Protein AF-A0A662BFJ4-F1 (afdb_monomer_lite)

Secondary structure (DSSP, 8-state):
-----------TTSHHHHHHHHHHHHHHHHHHHHHHHHHHHHSEEEEE-STTEEEESSSSTTSPEEEEE-TT-EEEEEEEETTEEEEEETTEEEEEEGGGEE-HHHHHHHHHTBSSHHHHHHS-SHHHHHHHHHHHHHTT-B----GGGGGGS-HHHHTSPB-EE----TT-S-BSEEEE-SSSSSS-EEEEEEE-TTT--EEEEEEEE-SS-TTT-EEEEEEEEE-STT-EEEEPPTTEEEEEEEEEEEEEEEETTEEEEEEEEEEEEE-EEEEES---TT--S-EEEEEE-SSSEEEEE------

Structure (mmCIF, N/CA/C/O backbone):
data_AF-A0A662BFJ4-F1
#
_entry.id   AF-A0A662BFJ4-F1
#
loop_
_atom_site.group_PDB
_atom_site.id
_atom_site.type_symbol
_atom_site.label_atom_id
_atom_site.label_alt_id
_atom_site.label_comp_id
_atom_site.label_asym_id
_atom_site.label_entity_id
_atom_site.label_seq_id
_atom_site.pdbx_PDB_ins_code
_atom_site.Cartn_x
_atom_site.Cartn_y
_atom_site.Cartn_z
_atom_site.occupancy
_atom_site.B_iso_or_equiv
_atom_site.auth_seq_id
_atom_site.auth_comp_id
_atom_site.auth_asym_id
_atom_site.auth_atom_id
_atom_site.pdbx_PDB_model_num
ATOM 1 N N . MET A 1 1 ? 81.934 -31.716 -54.653 1.00 41.19 1 MET A N 1
ATOM 2 C CA . MET A 1 1 ? 80.465 -31.797 -54.806 1.00 41.19 1 MET A CA 1
ATOM 3 C C . MET A 1 1 ? 79.859 -30.813 -53.819 1.00 41.19 1 MET A C 1
ATOM 5 O O . MET A 1 1 ? 79.870 -31.092 -52.631 1.00 41.19 1 MET A O 1
ATOM 9 N N . ALA A 1 2 ? 79.472 -29.622 -54.278 1.00 41.91 2 ALA A N 1
ATOM 10 C CA . ALA A 1 2 ? 78.842 -28.603 -53.440 1.00 41.91 2 ALA A CA 1
ATOM 11 C C . ALA A 1 2 ? 77.368 -28.500 -53.843 1.00 41.91 2 ALA A C 1
ATOM 13 O O . ALA A 1 2 ? 77.050 -28.236 -55.001 1.00 41.91 2 ALA A O 1
ATOM 14 N N . GLU A 1 3 ? 76.494 -28.800 -52.890 1.00 46.81 3 GLU A N 1
ATOM 15 C CA . GLU A 1 3 ? 75.050 -28.916 -53.053 1.00 46.81 3 GLU A CA 1
ATOM 16 C C . GLU A 1 3 ? 74.384 -27.534 -52.945 1.00 46.81 3 GLU A C 1
ATOM 18 O O . GLU A 1 3 ? 74.564 -26.796 -51.974 1.00 46.81 3 GLU A O 1
ATOM 23 N N . SER A 1 4 ? 73.623 -27.175 -53.977 1.00 51.56 4 SER A N 1
ATOM 24 C CA . SER A 1 4 ? 72.843 -25.940 -54.068 1.00 51.56 4 SER A CA 1
ATOM 25 C C . SER A 1 4 ? 71.591 -26.030 -53.188 1.00 51.56 4 SER A C 1
ATOM 27 O O . SER A 1 4 ? 70.677 -26.804 -53.473 1.00 51.56 4 SER A O 1
ATOM 29 N N . LYS A 1 5 ? 71.512 -25.215 -52.125 1.00 50.81 5 LYS A N 1
ATOM 30 C CA . LYS A 1 5 ? 70.285 -25.044 -51.326 1.00 50.81 5 LYS A CA 1
ATOM 31 C C . LYS A 1 5 ? 69.435 -23.903 -51.879 1.00 50.81 5 LYS A C 1
ATOM 33 O O . LYS A 1 5 ? 69.707 -22.726 -51.652 1.00 50.81 5 LYS A O 1
ATOM 38 N N . ASN A 1 6 ? 68.355 -24.278 -52.554 1.00 57.78 6 ASN A N 1
ATOM 39 C CA . ASN A 1 6 ? 67.329 -23.380 -53.070 1.00 57.78 6 ASN A CA 1
ATOM 40 C C . ASN A 1 6 ? 66.375 -22.959 -51.928 1.00 57.78 6 ASN A C 1
ATOM 42 O O . ASN A 1 6 ? 65.586 -23.769 -51.437 1.00 57.78 6 ASN A O 1
ATOM 46 N N . LYS A 1 7 ? 66.451 -21.706 -51.457 1.00 53.00 7 LYS A N 1
ATOM 47 C CA . LYS A 1 7 ? 65.526 -21.170 -50.438 1.00 53.00 7 LYS A CA 1
ATOM 48 C C . LYS A 1 7 ? 64.205 -20.756 -51.097 1.00 53.00 7 LYS A C 1
ATOM 50 O O . LYS A 1 7 ? 64.124 -19.691 -51.705 1.00 53.00 7 LYS A O 1
ATOM 55 N N . LYS A 1 8 ? 63.144 -21.553 -50.922 1.00 56.09 8 LYS A N 1
ATOM 56 C CA . LYS A 1 8 ? 61.763 -21.120 -51.204 1.00 56.09 8 LYS A CA 1
ATOM 57 C C . LYS A 1 8 ? 61.383 -19.986 -50.242 1.00 56.09 8 LYS A C 1
ATOM 59 O O . LYS A 1 8 ? 61.309 -20.198 -49.034 1.00 56.09 8 LYS A O 1
ATOM 64 N N . LYS A 1 9 ? 61.136 -18.785 -50.773 1.00 58.75 9 LYS A N 1
ATOM 65 C CA . LYS A 1 9 ? 60.503 -17.686 -50.028 1.00 58.75 9 LYS A CA 1
ATOM 66 C C . LYS A 1 9 ? 59.022 -18.026 -49.834 1.00 58.75 9 LYS A C 1
ATOM 68 O O . LYS A 1 9 ? 58.269 -18.049 -50.802 1.00 58.75 9 LYS A O 1
ATOM 73 N N . VAL A 1 10 ? 58.615 -18.305 -48.599 1.00 58.50 10 VAL A N 1
ATOM 74 C CA . VAL A 1 10 ? 57.200 -18.445 -48.231 1.00 58.50 10 VAL A CA 1
ATOM 75 C C . VAL A 1 10 ? 56.612 -17.039 -48.110 1.00 58.50 10 VAL A C 1
ATOM 77 O O . VAL A 1 10 ? 57.031 -16.260 -47.256 1.00 58.50 10 VAL A O 1
ATOM 80 N N . ILE A 1 11 ? 55.678 -16.689 -48.996 1.00 55.16 11 ILE A N 1
ATOM 81 C CA . ILE A 1 11 ? 54.952 -15.415 -48.959 1.00 55.16 11 ILE A CA 1
ATOM 82 C C . ILE A 1 11 ? 53.873 -15.531 -47.877 1.00 55.16 11 ILE A C 1
ATOM 84 O O . ILE A 1 11 ? 52.768 -16.000 -48.125 1.00 55.16 11 ILE A O 1
ATOM 88 N N . LEU A 1 12 ? 54.210 -15.108 -46.659 1.00 45.88 12 LEU A N 1
ATOM 89 C CA . LEU A 1 12 ? 53.318 -15.091 -45.492 1.00 45.88 12 LEU A CA 1
ATOM 90 C C . LEU A 1 12 ? 52.390 -13.851 -45.458 1.00 45.88 12 LEU A C 1
ATOM 92 O O . LEU A 1 12 ? 51.780 -13.555 -44.438 1.00 45.88 12 LEU A O 1
ATOM 96 N N . GLY A 1 13 ? 52.296 -13.096 -46.561 1.00 44.41 13 GLY A N 1
ATOM 97 C CA . GLY A 1 13 ? 51.595 -11.803 -46.625 1.00 44.41 13 GLY A CA 1
ATOM 98 C C . GLY A 1 13 ? 50.128 -11.847 -47.076 1.00 44.41 13 GLY A C 1
ATOM 99 O O . GLY A 1 13 ? 49.436 -10.843 -46.955 1.00 44.41 13 GLY A O 1
ATOM 100 N N . GLY A 1 14 ? 49.631 -12.977 -47.595 1.00 47.75 14 GLY A N 1
ATOM 101 C CA . GLY A 1 14 ? 48.289 -13.053 -48.203 1.00 47.75 14 GLY A CA 1
ATOM 102 C C . GLY A 1 14 ? 47.131 -13.341 -47.237 1.00 47.75 14 GLY A C 1
ATOM 103 O O . GLY A 1 14 ? 46.002 -12.945 -47.502 1.00 47.75 14 GLY A O 1
ATOM 104 N N . ILE A 1 15 ? 47.391 -14.000 -46.102 1.00 47.91 15 ILE A N 1
ATOM 105 C CA . ILE A 1 15 ? 46.334 -14.448 -45.171 1.00 47.91 15 ILE A CA 1
ATOM 106 C C 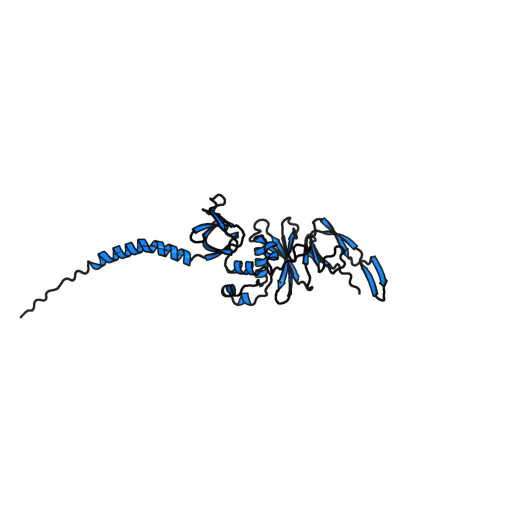. ILE A 1 15 ? 45.888 -13.309 -44.232 1.00 47.91 15 ILE A C 1
ATOM 108 O O . ILE A 1 15 ? 44.713 -13.212 -43.882 1.00 47.91 15 ILE A O 1
ATOM 112 N N . PHE A 1 16 ? 46.790 -12.379 -43.900 1.00 50.44 16 PHE A N 1
ATOM 113 C CA . PHE A 1 16 ? 46.488 -11.227 -43.040 1.00 50.44 16 PHE A CA 1
ATOM 114 C C . PHE A 1 16 ? 45.613 -10.156 -43.714 1.00 50.44 16 PHE A C 1
ATOM 116 O O . PHE A 1 16 ? 44.867 -9.464 -43.027 1.00 50.44 16 PHE A O 1
ATOM 123 N N . LEU A 1 17 ? 45.643 -10.043 -45.047 1.00 52.16 17 LEU A N 1
ATOM 124 C CA . LEU A 1 17 ? 44.850 -9.052 -45.790 1.00 52.16 17 LEU A CA 1
ATOM 125 C C . LEU A 1 17 ? 43.383 -9.461 -45.996 1.00 52.16 17 LEU A C 1
ATOM 127 O O . LEU A 1 17 ? 42.553 -8.587 -46.206 1.00 52.16 17 LEU A O 1
ATOM 131 N N . GLY A 1 18 ? 43.048 -10.755 -45.925 1.00 58.53 18 GLY A N 1
ATOM 132 C CA . GLY A 1 18 ? 41.672 -11.246 -46.099 1.00 58.53 18 GLY A CA 1
ATOM 133 C C . GLY A 1 18 ? 40.895 -11.412 -44.790 1.00 58.53 18 GLY A C 1
ATOM 134 O O . GLY A 1 18 ? 39.701 -11.132 -44.742 1.00 58.53 18 GLY A O 1
ATOM 135 N N . ALA A 1 19 ? 41.565 -11.819 -43.707 1.00 70.06 19 ALA A N 1
ATOM 136 C CA . ALA A 1 19 ? 40.907 -12.060 -42.421 1.00 70.06 19 ALA A CA 1
ATOM 137 C C . AL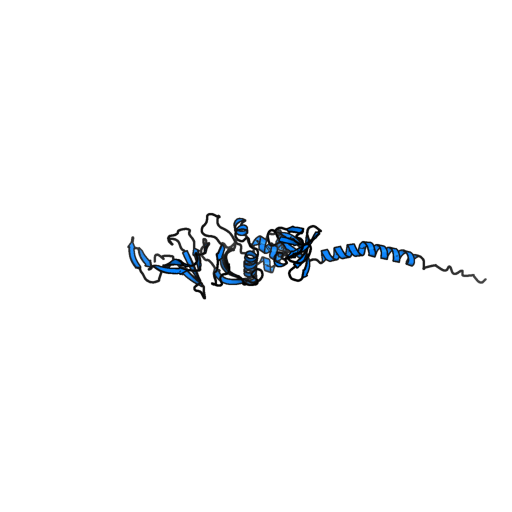A A 1 19 ? 40.524 -10.764 -41.689 1.00 70.06 19 ALA A C 1
ATOM 139 O O . ALA A 1 19 ? 39.461 -10.699 -41.081 1.00 70.06 19 ALA A O 1
ATOM 140 N N . VAL A 1 20 ? 41.353 -9.716 -41.768 1.00 77.94 20 VAL A N 1
ATOM 141 C CA . VAL A 1 20 ? 41.097 -8.441 -41.073 1.00 77.94 20 VAL A CA 1
ATOM 142 C C . VAL A 1 20 ? 39.851 -7.721 -41.614 1.00 77.94 20 VAL A C 1
ATOM 144 O O . VAL A 1 20 ? 39.011 -7.339 -40.801 1.00 77.94 20 VAL A O 1
ATOM 147 N N . PRO A 1 21 ? 39.636 -7.593 -42.941 1.00 82.12 21 PRO A N 1
ATOM 148 C CA . PRO A 1 21 ? 38.396 -7.034 -43.479 1.00 82.12 21 PRO A CA 1
ATOM 149 C C . PRO A 1 21 ? 37.166 -7.873 -43.130 1.00 82.12 21 PRO A C 1
ATOM 151 O O . PRO A 1 21 ? 36.119 -7.315 -42.827 1.00 82.12 21 PRO A O 1
ATOM 154 N N . VAL A 1 22 ? 37.288 -9.205 -43.123 1.00 83.81 22 VAL A N 1
ATOM 155 C CA . VAL A 1 22 ? 36.183 -10.107 -42.761 1.00 83.81 22 VAL A CA 1
ATOM 156 C C . VAL A 1 22 ? 35.819 -9.960 -41.284 1.00 83.81 22 VAL A C 1
ATOM 158 O O . VAL A 1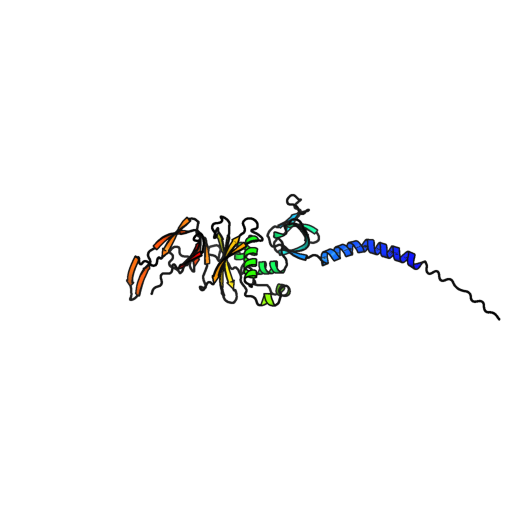 22 ? 34.645 -9.805 -40.971 1.00 83.81 22 VAL A O 1
ATOM 161 N N . LEU A 1 23 ? 36.800 -9.925 -40.378 1.00 85.00 23 LEU A N 1
ATOM 162 C CA . LEU A 1 23 ? 36.569 -9.663 -38.954 1.00 85.00 23 LEU A CA 1
ATOM 163 C C . LEU A 1 23 ? 36.001 -8.258 -38.711 1.00 85.00 23 LEU A C 1
ATOM 165 O O . LEU A 1 23 ? 35.145 -8.093 -37.848 1.00 85.00 23 LEU A O 1
ATOM 169 N N . PHE A 1 24 ? 36.423 -7.261 -39.491 1.00 86.00 24 PHE A N 1
ATOM 170 C CA . PHE A 1 24 ? 35.871 -5.908 -39.431 1.00 86.00 24 PHE A CA 1
ATOM 171 C C . PHE A 1 24 ? 34.409 -5.859 -39.898 1.00 86.00 24 PHE A C 1
ATOM 173 O O . PHE A 1 24 ? 33.583 -5.228 -39.247 1.00 86.00 24 PHE A O 1
ATOM 180 N N . ILE A 1 25 ? 34.056 -6.575 -40.970 1.00 85.88 25 ILE A N 1
ATOM 181 C CA . ILE A 1 25 ? 32.666 -6.712 -41.437 1.00 85.88 25 ILE A CA 1
ATOM 182 C C . ILE A 1 25 ? 31.821 -7.468 -40.405 1.00 85.88 25 ILE A C 1
ATOM 184 O O . ILE A 1 25 ? 30.725 -7.023 -40.074 1.00 85.88 25 ILE A O 1
ATOM 188 N N . ILE A 1 26 ? 32.340 -8.567 -39.848 1.00 86.56 26 ILE A N 1
ATOM 189 C CA . ILE A 1 26 ? 31.714 -9.306 -38.741 1.00 86.56 26 ILE A CA 1
ATOM 190 C C . ILE A 1 26 ? 31.467 -8.358 -37.567 1.00 86.56 26 ILE A C 1
ATOM 192 O O . ILE A 1 26 ? 30.358 -8.329 -37.056 1.00 86.56 26 ILE A O 1
ATOM 196 N N . TYR A 1 27 ? 32.441 -7.537 -37.174 1.00 87.81 27 TYR A N 1
ATOM 197 C CA . TYR A 1 27 ? 32.278 -6.547 -36.108 1.00 87.81 27 TYR A CA 1
ATOM 198 C C . TYR A 1 27 ? 31.243 -5.465 -36.449 1.00 87.81 27 TYR A C 1
ATOM 200 O O . TYR A 1 27 ? 30.430 -5.123 -35.598 1.00 87.81 27 TYR A O 1
ATOM 208 N N . LEU A 1 28 ? 31.210 -4.950 -37.681 1.00 89.75 28 LEU A N 1
ATOM 209 C CA . LEU A 1 28 ? 30.201 -3.966 -38.090 1.00 89.75 28 LEU A CA 1
ATOM 210 C C . LEU A 1 28 ? 28.776 -4.537 -38.070 1.00 89.75 28 LEU A C 1
ATOM 212 O O . LEU A 1 28 ? 27.835 -3.803 -37.781 1.00 89.75 28 LEU A O 1
ATOM 216 N N . VAL A 1 29 ? 28.614 -5.831 -38.359 1.00 85.50 29 VAL A N 1
ATOM 217 C CA . VAL A 1 29 ? 27.304 -6.500 -38.386 1.00 85.50 29 VAL A CA 1
ATOM 218 C C . VAL A 1 29 ? 26.895 -7.006 -36.997 1.00 85.50 29 VAL A C 1
ATOM 220 O O . VAL A 1 29 ? 25.784 -6.739 -36.547 1.00 85.50 29 VAL A O 1
ATOM 223 N N . LEU A 1 30 ? 27.779 -7.720 -36.297 1.00 85.75 30 LEU A N 1
ATOM 224 C CA . LEU A 1 30 ? 27.505 -8.328 -34.990 1.00 85.75 30 LEU A CA 1
ATOM 225 C C . LEU A 1 30 ? 27.733 -7.375 -33.821 1.00 85.75 30 LEU A C 1
ATOM 227 O O . LEU A 1 30 ? 27.094 -7.547 -32.793 1.00 85.75 30 LEU A O 1
ATOM 231 N N . GLY A 1 31 ? 28.602 -6.375 -33.949 1.00 84.56 31 GLY A N 1
ATOM 232 C CA . GLY A 1 31 ? 28.906 -5.419 -32.881 1.00 84.56 31 GLY A CA 1
ATOM 233 C C . GLY A 1 31 ? 27.670 -4.670 -32.374 1.00 84.56 31 GLY A C 1
ATOM 234 O O . GLY A 1 31 ? 27.436 -4.679 -31.166 1.00 84.56 31 GLY A O 1
ATOM 235 N N . PRO A 1 32 ? 26.828 -4.089 -33.251 1.00 86.06 32 PRO A N 1
ATOM 236 C CA . PRO A 1 32 ? 25.576 -3.460 -32.833 1.00 86.06 32 PRO A CA 1
ATOM 237 C C . PRO A 1 32 ? 24.598 -4.447 -32.181 1.00 86.06 32 PRO A C 1
ATOM 239 O O . PRO A 1 32 ? 23.990 -4.118 -31.167 1.00 86.06 32 PRO A O 1
ATOM 242 N N . ILE A 1 33 ? 24.479 -5.664 -32.726 1.00 81.06 33 ILE A N 1
ATOM 243 C CA . ILE A 1 33 ? 23.593 -6.714 -32.194 1.00 81.06 33 ILE A CA 1
ATOM 244 C C . ILE A 1 33 ? 24.051 -7.136 -30.794 1.00 81.06 33 ILE A C 1
ATOM 246 O O . ILE A 1 33 ? 23.250 -7.167 -29.864 1.00 81.06 33 ILE A O 1
ATOM 250 N N . LEU A 1 34 ? 25.348 -7.404 -30.631 1.00 81.75 34 LEU A N 1
ATOM 251 C CA . LEU A 1 34 ? 25.953 -7.761 -29.354 1.00 81.75 34 LEU A CA 1
ATOM 252 C C . LEU A 1 34 ? 25.815 -6.615 -28.351 1.00 81.75 34 LEU A C 1
ATOM 254 O O . LEU A 1 34 ? 25.474 -6.864 -27.204 1.00 81.75 34 LEU A O 1
ATOM 258 N N . SER A 1 35 ? 26.003 -5.364 -28.780 1.00 78.94 35 SER A N 1
ATOM 259 C CA . SER A 1 35 ? 25.823 -4.189 -27.923 1.00 78.94 35 SER A CA 1
ATOM 260 C C . SER A 1 35 ? 24.392 -4.075 -27.389 1.00 78.94 35 SER A C 1
ATOM 262 O O . SER A 1 35 ? 24.214 -3.870 -26.188 1.00 78.94 35 SER A O 1
ATOM 264 N N . VAL A 1 36 ? 23.374 -4.268 -28.234 1.00 81.19 36 VAL A N 1
ATOM 265 C CA . VAL A 1 36 ? 21.968 -4.281 -27.792 1.00 81.19 36 VAL A CA 1
ATOM 266 C C . VAL A 1 36 ? 21.711 -5.441 -26.829 1.00 81.19 36 VAL A C 1
ATOM 268 O O . VAL A 1 36 ? 21.191 -5.206 -25.744 1.00 81.19 36 VAL A O 1
ATOM 271 N N . LEU A 1 37 ? 22.166 -6.654 -27.164 1.00 78.44 37 LEU A N 1
ATOM 272 C CA . LEU A 1 37 ? 22.018 -7.832 -26.304 1.00 78.44 37 LEU A CA 1
ATOM 273 C C . LEU A 1 37 ? 22.662 -7.611 -24.926 1.00 78.44 37 LEU A C 1
ATOM 275 O O . LEU A 1 37 ? 22.057 -7.898 -23.900 1.00 78.44 37 LEU A O 1
ATOM 279 N N . THR A 1 38 ? 23.873 -7.048 -24.890 1.00 81.44 38 THR A N 1
ATOM 280 C CA . THR A 1 38 ? 24.559 -6.740 -23.629 1.00 81.44 38 THR A CA 1
ATOM 281 C C . THR A 1 38 ? 23.833 -5.676 -22.815 1.00 81.44 38 THR A C 1
ATOM 283 O O . THR A 1 38 ? 23.847 -5.764 -21.592 1.00 81.44 38 THR A O 1
ATOM 286 N N . LYS A 1 39 ? 23.175 -4.702 -23.462 1.00 83.56 39 LYS A N 1
ATOM 287 C CA . LYS A 1 39 ? 22.375 -3.686 -22.767 1.00 83.56 39 LYS A CA 1
ATOM 288 C C . LYS A 1 39 ? 21.144 -4.314 -22.111 1.00 83.56 39 LYS A C 1
ATOM 290 O O . LYS A 1 39 ? 20.842 -3.976 -20.975 1.00 83.56 39 LYS A O 1
ATOM 295 N N . ASP A 1 40 ? 20.475 -5.237 -22.797 1.00 84.94 40 ASP A N 1
ATOM 296 C CA . ASP A 1 40 ? 19.297 -5.937 -22.268 1.00 84.94 40 ASP A CA 1
ATOM 297 C C . ASP A 1 40 ? 19.666 -6.886 -21.125 1.00 84.94 40 ASP A C 1
ATOM 299 O O . ASP A 1 40 ? 18.978 -6.924 -20.112 1.00 84.94 40 ASP A O 1
ATOM 303 N N . MET A 1 41 ? 20.791 -7.596 -21.243 1.00 84.19 41 MET A N 1
ATOM 304 C CA . MET A 1 41 ? 21.300 -8.471 -20.180 1.00 84.19 41 MET A CA 1
ATOM 305 C C . MET A 1 41 ? 21.739 -7.716 -18.918 1.00 84.19 41 MET A C 1
ATOM 307 O O . MET A 1 41 ? 21.793 -8.309 -17.847 1.00 84.19 41 MET A O 1
ATOM 311 N N . GLN A 1 42 ? 22.107 -6.440 -19.048 1.00 87.69 42 GLN A N 1
ATOM 312 C CA . GLN A 1 42 ? 22.509 -5.584 -17.926 1.00 87.69 42 GLN A CA 1
ATOM 313 C C . GLN A 1 42 ? 21.358 -4.727 -17.388 1.00 87.69 42 GLN A C 1
ATOM 315 O O . GLN A 1 42 ? 21.538 -4.050 -16.378 1.00 87.69 42 GLN A O 1
ATOM 320 N N . ALA A 1 43 ? 20.210 -4.703 -18.069 1.00 91.62 43 ALA A N 1
ATOM 321 C CA . ALA A 1 43 ? 19.065 -3.925 -17.627 1.00 91.62 43 ALA A CA 1
ATOM 322 C C . ALA A 1 43 ? 18.441 -4.526 -16.369 1.00 91.62 43 ALA A C 1
ATOM 324 O O . ALA A 1 43 ? 18.367 -5.743 -16.202 1.00 91.62 43 ALA A O 1
ATOM 325 N N . GLU A 1 44 ? 17.943 -3.644 -15.510 1.00 94.75 44 GLU A N 1
ATOM 326 C CA . GLU A 1 44 ? 17.234 -4.052 -14.308 1.00 94.75 44 GLU A CA 1
ATOM 327 C C . GLU A 1 44 ? 15.808 -4.470 -14.666 1.00 94.75 44 GLU A C 1
ATOM 329 O O . GLU A 1 44 ? 15.073 -3.742 -15.339 1.00 94.75 44 GLU A O 1
ATOM 334 N N . GLU A 1 45 ? 15.408 -5.650 -14.210 1.00 95.00 45 GLU A N 1
ATOM 335 C CA . GLU A 1 45 ? 14.031 -6.103 -14.322 1.00 95.00 45 GLU A CA 1
ATOM 336 C C . GLU A 1 45 ? 13.152 -5.386 -13.293 1.00 95.00 45 GLU A C 1
ATOM 338 O O . GLU A 1 45 ? 13.428 -5.418 -12.096 1.00 95.00 45 GLU A O 1
ATOM 343 N N . MET A 1 46 ? 12.063 -4.771 -13.751 1.00 97.38 46 MET A N 1
ATOM 344 C CA . MET A 1 46 ? 11.076 -4.129 -12.883 1.00 97.38 46 MET A CA 1
ATOM 345 C C . MET A 1 46 ? 9.648 -4.463 -13.309 1.00 97.38 46 MET A C 1
ATOM 347 O O . MET A 1 46 ? 9.390 -4.900 -14.430 1.00 97.38 46 MET A O 1
ATOM 351 N N . TYR A 1 47 ? 8.703 -4.199 -12.414 1.00 97.56 47 TYR A N 1
ATOM 352 C CA . TYR A 1 47 ? 7.280 -4.442 -12.606 1.00 97.56 47 TYR A CA 1
ATOM 353 C C . TYR A 1 47 ? 6.476 -3.167 -12.401 1.00 97.56 47 TYR A C 1
ATOM 355 O O . TYR A 1 47 ? 6.783 -2.343 -11.540 1.00 97.56 47 TYR A O 1
ATOM 363 N N . VAL A 1 48 ? 5.399 -3.017 -13.165 1.00 98.06 48 VAL A N 1
ATOM 364 C CA . VAL A 1 48 ? 4.437 -1.927 -12.980 1.00 98.06 48 VAL A CA 1
ATOM 365 C C . VAL A 1 48 ? 3.608 -2.150 -11.712 1.00 98.06 48 VAL A C 1
ATOM 367 O O . VAL A 1 48 ? 2.965 -3.184 -11.559 1.00 98.06 48 VAL A O 1
ATOM 370 N N . ILE A 1 49 ? 3.542 -1.144 -10.836 1.00 97.31 49 ILE A N 1
ATOM 371 C CA . ILE A 1 49 ? 2.831 -1.199 -9.541 1.00 97.31 49 ILE A CA 1
ATOM 372 C C . ILE A 1 49 ? 1.622 -0.247 -9.456 1.00 97.31 49 ILE A C 1
ATOM 374 O O . ILE A 1 49 ? 1.060 0.003 -8.384 1.00 97.31 49 ILE A O 1
ATOM 378 N N . SER A 1 50 ? 1.198 0.300 -10.595 1.00 96.00 50 SER A N 1
ATOM 379 C CA . SER A 1 50 ? 0.047 1.200 -10.722 1.00 96.00 50 SER A CA 1
ATOM 380 C C . SER A 1 50 ? -0.799 0.822 -11.938 1.00 96.00 50 SER A C 1
ATOM 382 O O . SER A 1 50 ? -0.268 0.365 -12.944 1.00 96.00 50 SER A O 1
ATOM 384 N N . ASP A 1 51 ? -2.112 1.024 -11.863 1.00 92.69 51 ASP A N 1
ATOM 385 C CA . ASP A 1 51 ? -3.019 0.719 -12.974 1.00 92.69 51 ASP A CA 1
ATOM 386 C C . ASP A 1 51 ? -2.953 1.817 -14.056 1.00 92.69 51 ASP A C 1
ATOM 388 O O . ASP A 1 51 ? -2.952 3.017 -13.751 1.00 92.69 51 ASP A O 1
ATOM 392 N N . GLY A 1 52 ? -2.932 1.423 -15.334 1.00 94.56 52 GLY A N 1
ATOM 393 C CA . GLY A 1 52 ? -2.982 2.340 -16.477 1.00 94.56 52 GLY A CA 1
ATOM 394 C C . GLY A 1 52 ? -1.829 3.354 -16.583 1.00 94.56 52 GLY A C 1
ATOM 395 O O . GLY A 1 52 ? -2.066 4.532 -16.895 1.00 94.56 52 GLY A O 1
ATOM 396 N N . VAL A 1 53 ? -0.583 2.931 -16.355 1.00 97.06 53 VAL A N 1
ATOM 397 C CA . VAL A 1 53 ? 0.610 3.788 -16.483 1.00 97.06 53 VAL A CA 1
ATOM 398 C C . VAL A 1 53 ? 0.808 4.203 -17.938 1.00 97.06 53 VAL A C 1
ATOM 400 O O . VAL A 1 53 ? 0.795 3.375 -18.839 1.00 97.06 53 VAL A O 1
ATOM 403 N N . ASN A 1 54 ? 1.005 5.500 -18.195 1.00 97.44 54 ASN A N 1
ATOM 404 C CA . ASN A 1 54 ? 1.227 5.982 -19.560 1.00 97.44 54 ASN A CA 1
ATOM 405 C C . ASN A 1 54 ? 2.679 5.746 -19.990 1.00 97.44 54 ASN A C 1
ATOM 407 O O . ASN A 1 54 ? 3.596 6.223 -19.321 1.00 97.44 54 ASN A O 1
ATOM 411 N N . VAL A 1 55 ? 2.859 5.142 -21.161 1.00 98.00 55 VAL A N 1
ATOM 412 C CA . VAL A 1 55 ? 4.154 5.035 -21.840 1.00 98.00 55 VAL A CA 1
ATOM 413 C C . VAL A 1 55 ? 4.318 6.223 -22.780 1.00 98.00 55 VAL A C 1
ATOM 415 O O . VAL A 1 55 ? 3.390 6.582 -23.516 1.00 98.00 55 VAL A O 1
ATOM 418 N N . ARG A 1 56 ? 5.487 6.864 -22.759 1.00 98.06 56 ARG A N 1
ATOM 419 C CA . ARG A 1 56 ? 5.773 8.067 -23.551 1.00 98.06 56 ARG A CA 1
ATOM 420 C C . ARG A 1 56 ? 6.990 7.912 -24.439 1.00 98.06 56 ARG A C 1
ATOM 422 O O . ARG A 1 56 ? 7.902 7.161 -24.127 1.00 98.06 56 ARG A O 1
ATOM 429 N N . ALA A 1 57 ? 7.008 8.676 -25.528 1.00 97.50 57 ALA A N 1
ATOM 430 C CA . ALA A 1 57 ? 8.119 8.677 -26.478 1.00 97.50 57 ALA A CA 1
ATOM 431 C C . ALA A 1 57 ? 9.410 9.303 -25.914 1.00 97.50 57 ALA A C 1
ATOM 433 O O . ALA A 1 57 ? 10.494 9.020 -26.412 1.00 97.50 57 ALA A O 1
ATOM 434 N N . LYS A 1 58 ? 9.296 10.170 -24.897 1.00 97.38 58 LYS A N 1
ATOM 435 C CA . LYS A 1 58 ? 10.415 10.816 -24.194 1.00 97.38 58 LYS A CA 1
ATOM 436 C C . LYS A 1 58 ? 10.100 10.955 -22.705 1.00 97.38 58 LYS A C 1
ATOM 438 O O . LYS A 1 58 ? 8.924 10.995 -22.329 1.00 97.38 58 LYS A O 1
ATOM 443 N N . GLY A 1 59 ? 11.147 11.095 -21.893 1.00 96.81 59 GLY A N 1
ATOM 444 C CA . GLY A 1 59 ? 11.082 11.354 -20.454 1.00 96.81 59 GLY A CA 1
ATOM 445 C C . GLY A 1 59 ? 10.605 12.767 -20.107 1.00 96.81 59 GLY A C 1
ATOM 446 O O . GLY A 1 59 ? 11.336 13.557 -19.523 1.00 96.81 59 GLY A O 1
ATOM 447 N N . GLU A 1 60 ? 9.383 13.124 -20.502 1.00 95.81 60 GLU A N 1
ATOM 448 C CA . GLU A 1 60 ? 8.794 14.430 -20.206 1.00 95.81 60 GLU A CA 1
ATOM 449 C C . GLU A 1 60 ? 7.259 14.373 -20.150 1.00 95.81 60 GLU A C 1
ATOM 451 O O . GLU A 1 60 ? 6.586 13.630 -20.870 1.00 95.81 60 GLU A O 1
ATOM 456 N N . LYS A 1 61 ? 6.653 15.227 -19.314 1.00 92.94 61 LYS A N 1
ATOM 457 C CA . LYS A 1 61 ? 5.194 15.215 -19.080 1.00 92.94 61 LYS A CA 1
ATOM 458 C C . LYS A 1 61 ? 4.367 15.562 -20.326 1.00 92.94 61 LYS A C 1
ATOM 460 O O . LYS A 1 61 ? 3.196 15.176 -20.403 1.00 92.94 61 LYS A O 1
ATOM 465 N N . LYS A 1 62 ? 4.953 16.293 -21.280 1.00 95.31 62 LYS A N 1
ATOM 466 C CA . LYS A 1 62 ? 4.294 16.767 -22.509 1.00 95.31 62 LYS A CA 1
ATOM 467 C C . LYS A 1 62 ? 4.575 15.893 -23.740 1.00 95.31 62 LYS A C 1
ATOM 469 O O . LYS A 1 62 ? 3.939 16.118 -24.763 1.00 95.31 62 LYS A O 1
ATOM 474 N N . ALA A 1 63 ? 5.447 14.886 -23.640 1.00 97.12 63 ALA A N 1
ATOM 475 C CA . ALA A 1 63 ? 5.750 13.992 -24.756 1.00 97.12 63 ALA A CA 1
ATOM 476 C C . ALA A 1 63 ? 4.523 13.199 -25.209 1.00 97.12 63 ALA A C 1
ATOM 478 O O . ALA A 1 63 ? 3.608 12.933 -24.421 1.00 97.12 63 ALA A O 1
ATOM 479 N N . LEU A 1 64 ? 4.550 12.762 -26.470 1.00 97.38 64 LEU A N 1
ATOM 480 C CA . LEU A 1 64 ? 3.544 11.878 -27.048 1.00 97.38 64 LEU A CA 1
ATOM 481 C C . LEU A 1 64 ? 3.331 10.644 -26.160 1.00 97.38 64 LEU A C 1
ATOM 483 O O . LEU A 1 64 ? 4.288 9.959 -25.794 1.00 97.38 64 LEU A O 1
ATOM 487 N N . LYS A 1 65 ? 2.067 10.367 -25.826 1.00 97.69 65 LYS A N 1
ATOM 488 C CA . LYS A 1 65 ? 1.655 9.123 -25.169 1.00 97.69 65 LYS A CA 1
ATOM 489 C C . LYS A 1 65 ? 1.556 8.042 -26.239 1.00 97.69 65 LYS A C 1
ATOM 491 O O . LYS A 1 65 ? 0.763 8.190 -27.163 1.00 97.69 65 LYS A O 1
ATOM 496 N N . MET A 1 66 ? 2.361 6.996 -26.110 1.00 96.75 66 MET A N 1
ATOM 497 C CA . MET A 1 66 ? 2.391 5.873 -27.051 1.00 96.75 66 MET A CA 1
ATOM 498 C C . MET A 1 66 ? 1.381 4.790 -26.671 1.00 96.75 66 MET A C 1
ATOM 500 O O . MET A 1 66 ? 0.869 4.098 -27.539 1.00 96.75 66 MET A O 1
ATOM 504 N N . GLY A 1 67 ? 1.053 4.682 -25.381 1.00 96.25 67 GLY A N 1
ATOM 505 C CA . GLY A 1 67 ? 0.096 3.700 -24.888 1.00 96.25 67 GLY A CA 1
ATOM 506 C C . GLY A 1 67 ? -0.053 3.732 -23.372 1.00 96.25 67 GLY A C 1
ATOM 507 O O . GLY A 1 67 ? 0.411 4.666 -22.703 1.00 96.25 67 GLY A O 1
ATOM 508 N N . ARG A 1 68 ? -0.713 2.700 -22.843 1.00 96.50 68 ARG A N 1
ATOM 509 C CA . ARG A 1 68 ? -0.820 2.423 -21.410 1.00 96.50 68 ARG A CA 1
ATOM 510 C C . ARG A 1 68 ? -0.462 0.974 -21.120 1.00 96.50 68 ARG A C 1
ATOM 512 O O . ARG A 1 68 ? -0.753 0.110 -21.938 1.00 96.50 68 ARG A O 1
ATOM 519 N N . ILE A 1 69 ? 0.138 0.759 -19.959 1.00 97.00 69 ILE A N 1
ATOM 520 C CA . ILE A 1 69 ? 0.494 -0.554 -19.421 1.00 97.00 69 ILE A CA 1
ATOM 521 C C . ILE A 1 69 ? -0.170 -0.737 -18.060 1.00 97.00 69 ILE A C 1
ATOM 523 O O . ILE A 1 69 ? -0.385 0.237 -17.332 1.00 97.00 69 ILE A O 1
ATOM 527 N N . GLU A 1 70 ? -0.515 -1.977 -17.742 1.00 96.25 70 GLU A N 1
ATOM 528 C CA . GLU A 1 70 ? -1.264 -2.319 -16.534 1.00 96.25 70 GLU A CA 1
ATOM 529 C C . GLU A 1 70 ? -0.345 -2.835 -15.422 1.00 96.25 70 GLU A C 1
ATOM 531 O O . GLU A 1 70 ? 0.812 -3.195 -15.663 1.00 96.25 70 GLU A O 1
ATOM 536 N N . TYR A 1 71 ? -0.870 -2.878 -14.196 1.00 96.19 71 TYR A N 1
ATOM 537 C CA . TYR A 1 71 ? -0.198 -3.480 -13.045 1.00 96.19 71 TYR A CA 1
ATOM 538 C C . TYR A 1 71 ? 0.329 -4.886 -13.370 1.00 96.19 71 TYR A C 1
ATOM 540 O O . TYR A 1 71 ? -0.374 -5.694 -13.975 1.00 96.19 71 TYR A O 1
ATOM 548 N N . GLY A 1 72 ? 1.551 -5.185 -12.935 1.00 96.12 72 GLY A N 1
ATOM 549 C CA . GLY A 1 72 ? 2.219 -6.468 -13.157 1.00 96.12 72 GLY A CA 1
ATOM 550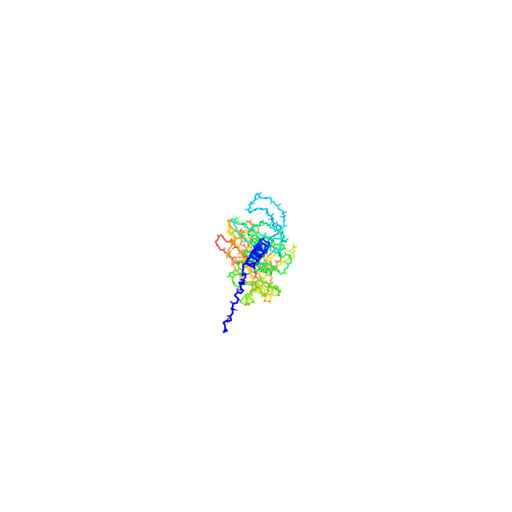 C C . GLY A 1 72 ? 2.896 -6.617 -14.516 1.00 96.12 72 GLY A C 1
ATOM 551 O O . GLY A 1 72 ? 3.540 -7.634 -14.749 1.00 96.12 72 GLY A O 1
ATOM 552 N N . THR A 1 73 ? 2.816 -5.618 -15.402 1.00 97.38 73 THR A N 1
ATOM 553 C CA . THR A 1 73 ? 3.612 -5.632 -16.640 1.00 97.38 73 THR A CA 1
ATOM 554 C C . THR A 1 73 ? 5.100 -5.621 -16.285 1.00 97.38 73 THR A C 1
ATOM 556 O O . THR A 1 73 ? 5.555 -4.715 -15.582 1.00 97.38 73 THR A O 1
ATOM 559 N N . LYS A 1 74 ? 5.843 -6.616 -16.776 1.00 96.69 74 LYS A N 1
ATOM 560 C CA . LYS A 1 74 ? 7.298 -6.730 -16.636 1.00 96.69 74 LYS A CA 1
ATOM 561 C C . LYS A 1 74 ? 8.010 -5.823 -17.639 1.00 96.69 74 LYS A C 1
ATOM 563 O O . LYS A 1 74 ? 7.588 -5.707 -18.788 1.00 96.69 74 LYS A O 1
ATOM 568 N N . LEU A 1 75 ? 9.088 -5.186 -17.197 1.00 97.06 75 LEU A N 1
ATOM 569 C CA . LEU A 1 75 ? 9.848 -4.184 -17.940 1.00 97.06 75 LEU A CA 1
ATOM 570 C C . LEU A 1 75 ? 11.346 -4.434 -17.751 1.00 97.06 75 LEU A C 1
ATOM 572 O O . LEU A 1 75 ? 11.771 -4.871 -16.683 1.00 97.06 75 LEU A O 1
ATOM 576 N N . LEU A 1 76 ? 12.143 -4.063 -18.750 1.00 97.19 76 LEU A N 1
ATOM 577 C CA . LEU A 1 76 ? 13.582 -3.858 -18.570 1.00 97.19 76 LEU A CA 1
ATOM 578 C C . LEU A 1 76 ? 13.857 -2.362 -18.457 1.00 97.19 76 LEU A C 1
ATOM 580 O O . LEU A 1 76 ? 13.459 -1.602 -19.341 1.00 97.19 76 LEU A O 1
ATOM 584 N N . VAL A 1 77 ? 14.533 -1.934 -17.397 1.00 97.44 77 VAL A N 1
ATOM 585 C CA . VAL A 1 77 ? 14.908 -0.538 -17.158 1.00 97.44 77 VAL A CA 1
ATOM 586 C C . VAL A 1 77 ? 16.354 -0.323 -17.579 1.00 97.44 77 VAL A C 1
ATOM 588 O O . VAL A 1 77 ? 17.275 -0.951 -17.063 1.00 97.44 77 VAL A O 1
ATOM 591 N N . TYR A 1 78 ? 16.559 0.596 -18.521 1.00 95.88 78 TYR A N 1
ATOM 592 C CA . TYR A 1 78 ? 17.890 0.946 -19.012 1.00 95.88 78 TYR A CA 1
ATOM 593 C C . TYR A 1 78 ? 18.535 2.095 -18.246 1.00 95.88 78 TYR A C 1
ATOM 595 O O . TYR A 1 78 ? 19.756 2.142 -18.128 1.00 95.88 78 TYR A O 1
ATOM 603 N N . SER A 1 79 ? 17.742 3.079 -17.825 1.00 95.25 79 SER A N 1
ATOM 604 C CA . SER A 1 79 ? 18.231 4.255 -17.106 1.00 95.25 79 SER A CA 1
ATOM 605 C C . SER A 1 79 ? 17.085 4.999 -16.430 1.00 95.25 79 SER A C 1
ATOM 607 O O . SER A 1 79 ? 15.937 4.911 -16.868 1.00 95.25 79 SER A O 1
ATOM 609 N N . VAL A 1 80 ? 17.404 5.768 -15.386 1.00 96.88 80 VAL A N 1
ATOM 610 C CA . VAL A 1 80 ? 16.474 6.695 -14.733 1.00 96.88 80 VAL A CA 1
ATOM 611 C C . VAL A 1 80 ? 17.071 8.102 -14.760 1.00 96.88 80 VAL A C 1
ATOM 613 O O . VAL A 1 80 ? 18.220 8.308 -14.378 1.00 96.88 80 VAL A O 1
ATOM 616 N N . THR A 1 81 ? 16.313 9.091 -15.234 1.00 96.56 81 THR A N 1
ATOM 617 C CA . THR A 1 81 ? 16.736 10.503 -15.301 1.00 96.56 81 THR A CA 1
ATOM 618 C C . THR A 1 81 ? 15.543 11.413 -15.029 1.00 96.56 81 THR A C 1
ATOM 620 O O . THR A 1 81 ? 14.477 11.216 -15.608 1.00 96.56 81 THR A O 1
ATOM 623 N N . ASP A 1 82 ? 15.688 12.391 -14.127 1.00 89.31 82 ASP A N 1
ATOM 624 C CA . ASP A 1 82 ? 14.651 13.382 -13.781 1.00 89.31 82 ASP A CA 1
ATOM 625 C C . ASP A 1 82 ? 13.244 12.778 -13.548 1.00 89.31 82 ASP A C 1
ATOM 627 O O . ASP A 1 82 ? 12.223 13.341 -13.955 1.00 89.31 82 ASP A O 1
ATOM 631 N N . LYS A 1 83 ? 13.199 11.617 -12.870 1.00 95.31 83 LYS A N 1
ATOM 632 C CA . LYS A 1 83 ? 12.014 10.784 -12.545 1.00 95.31 83 LYS A CA 1
ATOM 633 C C . LYS A 1 83 ? 11.416 9.943 -13.680 1.00 95.31 83 LYS A C 1
ATOM 635 O O . LYS A 1 83 ? 10.373 9.312 -13.486 1.00 95.31 83 LYS A O 1
ATOM 640 N N . TRP A 1 84 ? 12.058 9.890 -14.839 1.00 98.12 84 TRP A N 1
ATOM 641 C CA . TRP A 1 84 ? 11.650 9.038 -15.953 1.00 98.12 84 TRP A CA 1
ATOM 642 C C . TRP A 1 84 ? 12.569 7.838 -16.084 1.00 98.12 84 TRP A C 1
ATOM 644 O O . TRP A 1 84 ? 13.783 8.004 -16.145 1.00 98.12 84 TRP A O 1
ATOM 654 N N . ALA A 1 85 ? 11.976 6.654 -16.177 1.00 98.19 85 ALA A N 1
ATOM 655 C CA . ALA A 1 85 ? 12.678 5.430 -16.519 1.00 98.19 85 ALA A CA 1
ATOM 656 C C . ALA A 1 85 ? 12.605 5.211 -18.037 1.00 98.19 85 ALA A C 1
ATOM 658 O O . ALA A 1 85 ? 11.503 5.180 -18.593 1.00 98.19 85 ALA A O 1
ATOM 659 N N . GLU A 1 86 ? 13.754 5.079 -18.705 1.00 98.00 86 GLU A N 1
ATOM 660 C CA . GLU A 1 86 ? 13.838 4.527 -20.063 1.00 98.00 86 GLU A CA 1
ATOM 661 C C . GLU A 1 86 ? 13.662 3.013 -19.959 1.00 98.00 86 GLU A C 1
ATOM 663 O O . GLU A 1 86 ? 14.445 2.343 -19.284 1.00 98.00 86 GLU A O 1
ATOM 668 N N . VAL A 1 87 ? 12.644 2.478 -20.626 1.00 97.81 87 VAL A N 1
ATOM 669 C CA . VAL A 1 87 ? 12.242 1.079 -20.488 1.00 97.81 87 VAL A CA 1
ATOM 670 C C . VAL A 1 87 ? 12.076 0.388 -21.832 1.00 97.81 87 VAL A C 1
ATOM 672 O O . VAL A 1 87 ? 11.708 1.023 -22.824 1.00 97.81 87 VAL A O 1
ATOM 675 N N . LEU A 1 88 ? 12.313 -0.920 -21.853 1.00 96.19 88 LEU A N 1
ATOM 676 C CA . LEU A 1 88 ? 11.886 -1.823 -22.916 1.00 96.19 88 LEU A CA 1
ATOM 677 C C . LEU A 1 88 ? 10.648 -2.592 -22.450 1.00 96.19 88 LEU A C 1
ATOM 679 O O . LEU A 1 88 ? 10.660 -3.220 -21.391 1.00 96.19 88 LEU A O 1
ATOM 683 N N . ILE A 1 89 ? 9.593 -2.537 -23.257 1.00 93.88 89 ILE A N 1
ATOM 684 C CA . ILE A 1 89 ? 8.291 -3.150 -22.991 1.00 93.88 89 ILE A CA 1
ATOM 685 C C . ILE A 1 89 ? 7.892 -3.904 -24.251 1.00 93.88 89 ILE A C 1
ATOM 687 O O . ILE A 1 89 ? 7.755 -3.281 -25.302 1.00 93.88 89 ILE A O 1
ATOM 691 N N . ASP A 1 90 ? 7.763 -5.228 -24.175 1.00 88.56 90 ASP A N 1
ATOM 692 C CA . ASP A 1 90 ? 7.416 -6.082 -25.322 1.00 88.56 90 ASP A CA 1
ATOM 693 C C . ASP A 1 90 ? 8.259 -5.789 -26.586 1.00 88.56 90 ASP A C 1
ATOM 695 O O . ASP A 1 90 ? 7.766 -5.757 -27.713 1.00 88.56 90 ASP A O 1
ATOM 699 N N . GLY A 1 91 ? 9.557 -5.515 -26.399 1.00 88.75 91 GLY A N 1
ATOM 700 C CA . GLY A 1 91 ? 10.496 -5.181 -27.479 1.00 88.75 91 GLY A CA 1
ATOM 701 C C . GLY A 1 91 ? 10.444 -3.728 -27.975 1.00 88.75 91 GLY A C 1
ATOM 702 O O . GLY A 1 91 ? 11.236 -3.349 -28.840 1.00 88.75 91 GLY A O 1
ATOM 703 N N . GLN A 1 92 ? 9.568 -2.886 -27.425 1.00 92.88 92 GLN A N 1
ATOM 704 C CA . GLN A 1 92 ? 9.463 -1.467 -27.758 1.00 92.88 92 GLN A CA 1
ATOM 705 C C . GLN A 1 92 ? 10.046 -0.579 -26.655 1.00 92.88 92 GLN A C 1
ATOM 707 O O . GLN A 1 92 ? 9.723 -0.714 -25.477 1.00 92.88 92 GLN A O 1
ATOM 712 N N . LYS A 1 93 ? 10.891 0.382 -27.045 1.00 95.75 93 LYS A N 1
ATOM 713 C CA . LYS A 1 93 ? 11.427 1.384 -26.115 1.00 95.75 93 LYS A CA 1
ATOM 714 C C . LYS A 1 93 ? 10.402 2.465 -25.802 1.00 95.75 93 LYS A C 1
ATOM 716 O O . LYS A 1 93 ? 9.706 2.945 -26.698 1.00 95.75 93 LYS A O 1
ATOM 721 N N . GLY A 1 94 ? 10.380 2.913 -24.555 1.00 97.56 94 GLY A N 1
ATOM 722 C CA . GLY A 1 94 ? 9.560 4.028 -24.108 1.00 97.56 94 GLY A CA 1
ATOM 723 C C . GLY A 1 94 ? 10.021 4.589 -22.773 1.00 97.56 94 GLY A C 1
ATOM 724 O O . GLY A 1 94 ? 11.049 4.196 -22.233 1.00 97.56 94 GLY A O 1
ATOM 725 N N . TYR A 1 95 ? 9.244 5.532 -22.253 1.00 98.50 95 TYR A N 1
ATOM 726 C CA . TYR A 1 95 ? 9.500 6.171 -20.971 1.00 98.50 95 TYR A CA 1
ATOM 727 C C . TYR A 1 95 ? 8.275 6.087 -20.072 1.00 98.50 95 TYR A C 1
ATOM 729 O O . TYR A 1 95 ? 7.162 6.425 -20.495 1.00 98.50 95 TYR A O 1
ATOM 737 N N . VAL A 1 96 ? 8.492 5.688 -18.823 1.00 98.31 96 VAL A N 1
ATOM 738 C CA . VAL A 1 96 ? 7.469 5.635 -17.771 1.00 98.31 96 VAL A CA 1
ATOM 739 C C . VAL A 1 96 ? 7.918 6.448 -16.562 1.00 98.31 96 VAL A C 1
ATOM 741 O O . VAL A 1 96 ? 9.098 6.752 -16.396 1.00 98.31 96 VAL A O 1
ATOM 744 N N . TRP A 1 97 ? 6.963 6.858 -15.732 1.00 97.50 97 TRP A N 1
ATOM 745 C CA . TRP A 1 97 ? 7.273 7.569 -14.494 1.00 97.50 97 TRP A CA 1
ATOM 746 C C . TRP A 1 97 ? 7.805 6.573 -13.460 1.00 97.50 97 TRP A C 1
ATOM 748 O O . TRP A 1 97 ? 7.127 5.586 -13.173 1.00 97.50 97 TRP A O 1
ATOM 758 N N . ASN A 1 98 ? 8.994 6.830 -12.914 1.00 96.56 98 ASN A N 1
ATOM 759 C CA . ASN A 1 98 ? 9.726 5.869 -12.085 1.00 96.56 98 ASN A CA 1
ATOM 760 C C . ASN A 1 98 ? 8.953 5.443 -10.825 1.00 96.56 98 ASN A C 1
ATOM 762 O O . ASN A 1 98 ? 9.019 4.299 -10.413 1.00 96.56 98 ASN A O 1
ATOM 766 N N . GLU A 1 99 ? 8.148 6.337 -10.246 1.00 96.06 99 GLU A N 1
ATOM 767 C CA . GLU A 1 99 ? 7.361 6.043 -9.035 1.00 96.06 99 GLU A CA 1
ATOM 768 C C . GLU A 1 99 ? 6.213 5.027 -9.268 1.00 96.06 99 GLU A C 1
ATOM 770 O O . GLU A 1 99 ? 5.480 4.694 -8.339 1.00 96.06 99 GLU A O 1
ATOM 775 N N . TYR A 1 100 ? 6.000 4.565 -10.507 1.00 97.31 100 TYR A N 1
ATOM 776 C CA . TYR A 1 100 ? 4.991 3.553 -10.846 1.00 97.31 100 TYR A CA 1
ATOM 777 C C . TYR A 1 100 ? 5.574 2.198 -11.235 1.00 97.31 100 TYR A C 1
ATOM 779 O O . TYR A 1 100 ? 4.819 1.317 -11.657 1.00 97.31 100 TYR A O 1
ATOM 787 N N . ILE A 1 101 ? 6.883 2.030 -11.093 1.00 97.75 101 ILE A N 1
ATOM 788 C CA . ILE A 1 101 ? 7.570 0.761 -11.291 1.00 97.75 101 ILE A CA 1
ATOM 789 C C . ILE A 1 101 ? 8.339 0.408 -10.022 1.00 97.75 101 ILE A C 1
ATOM 791 O O . ILE A 1 101 ? 8.688 1.291 -9.240 1.00 97.75 101 ILE A O 1
ATOM 795 N N . ALA A 1 102 ? 8.562 -0.877 -9.797 1.00 97.06 102 ALA A N 1
ATOM 796 C CA . ALA A 1 102 ? 9.336 -1.349 -8.663 1.00 97.06 102 ALA A CA 1
ATOM 797 C C . ALA A 1 102 ? 10.123 -2.606 -9.016 1.00 97.06 102 ALA A C 1
ATOM 799 O O . ALA A 1 102 ? 9.783 -3.322 -9.960 1.00 97.06 102 ALA A O 1
ATOM 800 N N . ASN A 1 103 ? 11.159 -2.875 -8.227 1.00 95.44 103 ASN A N 1
ATOM 801 C CA . ASN A 1 103 ? 11.925 -4.109 -8.325 1.00 95.44 103 ASN A CA 1
ATOM 802 C C . ASN A 1 103 ? 11.046 -5.348 -8.023 1.00 95.44 103 ASN A C 1
ATOM 804 O O . ASN A 1 103 ? 9.949 -5.211 -7.458 1.00 95.44 103 ASN A O 1
ATOM 808 N N . PRO A 1 104 ? 11.513 -6.561 -8.374 1.00 94.38 104 PRO A N 1
ATOM 809 C CA . PRO A 1 104 ? 10.736 -7.786 -8.205 1.00 94.38 104 PRO A CA 1
ATOM 810 C C . PRO A 1 104 ? 10.298 -8.007 -6.754 1.00 94.38 104 PRO A C 1
ATOM 812 O O . PRO A 1 104 ? 9.117 -8.228 -6.505 1.00 94.38 104 PRO A O 1
ATOM 815 N N . ARG A 1 105 ? 11.207 -7.829 -5.783 1.00 93.38 105 ARG A N 1
ATOM 816 C CA . ARG A 1 105 ? 10.913 -7.991 -4.348 1.00 93.38 105 ARG A CA 1
ATOM 817 C C . ARG A 1 105 ? 9.713 -7.150 -3.905 1.00 93.38 105 ARG A C 1
ATOM 819 O O . ARG A 1 105 ? 8.749 -7.681 -3.359 1.00 93.38 105 ARG A O 1
ATOM 826 N N . THR A 1 106 ? 9.735 -5.851 -4.199 1.00 95.38 106 THR A N 1
ATOM 827 C CA . THR A 1 106 ? 8.641 -4.926 -3.860 1.00 95.38 106 THR A CA 1
ATOM 828 C C . THR A 1 106 ? 7.340 -5.348 -4.537 1.00 95.38 106 THR A C 1
ATOM 830 O O . THR A 1 106 ? 6.278 -5.331 -3.918 1.00 95.38 106 THR A O 1
ATOM 833 N N . PHE A 1 107 ? 7.401 -5.735 -5.813 1.00 96.44 107 PHE A N 1
ATOM 834 C CA . PHE A 1 107 ? 6.229 -6.179 -6.561 1.00 96.44 107 PHE A CA 1
ATOM 835 C C . PHE A 1 107 ? 5.599 -7.445 -5.967 1.00 96.44 107 PHE A C 1
ATOM 837 O O . PHE A 1 107 ? 4.382 -7.475 -5.772 1.00 96.44 107 PHE A O 1
ATOM 844 N N . TYR A 1 108 ? 6.404 -8.449 -5.617 1.00 94.81 108 TYR A N 1
ATOM 845 C CA . TYR A 1 108 ? 5.919 -9.685 -5.004 1.00 94.81 108 TYR A CA 1
ATOM 846 C C . TYR A 1 108 ? 5.301 -9.428 -3.631 1.00 94.81 108 TYR A C 1
ATOM 848 O O . TYR A 1 108 ? 4.225 -9.951 -3.337 1.00 94.81 108 TYR A O 1
ATOM 856 N N . MET A 1 109 ? 5.900 -8.543 -2.830 1.00 95.75 109 MET A N 1
ATOM 857 C CA . MET A 1 109 ? 5.290 -8.135 -1.566 1.00 95.75 109 MET A CA 1
ATOM 858 C C . MET A 1 109 ? 3.971 -7.371 -1.773 1.00 95.75 109 MET A C 1
ATOM 860 O O . MET A 1 109 ? 3.003 -7.572 -1.044 1.00 95.75 109 MET A O 1
ATOM 864 N N . LEU A 1 110 ? 3.877 -6.511 -2.790 1.00 96.44 110 LEU A N 1
ATOM 865 C CA . LEU A 1 110 ? 2.623 -5.824 -3.116 1.00 96.44 110 LEU A CA 1
ATOM 866 C C . LEU A 1 110 ? 1.523 -6.783 -3.585 1.00 96.44 110 LEU A C 1
ATOM 868 O O . LEU A 1 110 ? 0.344 -6.513 -3.335 1.00 96.44 110 LEU A O 1
ATOM 872 N N . ASP A 1 111 ? 1.875 -7.869 -4.272 1.00 94.19 111 ASP A N 1
ATOM 873 C CA . ASP A 1 111 ? 0.893 -8.864 -4.696 1.00 94.19 111 ASP A CA 1
ATOM 874 C C . ASP A 1 111 ? 0.420 -9.738 -3.524 1.00 94.19 111 ASP A C 1
ATOM 876 O O . ASP A 1 111 ? -0.786 -9.953 -3.372 1.00 94.19 111 ASP A O 1
ATOM 880 N N . GLY A 1 112 ? 1.339 -10.109 -2.625 1.00 95.19 112 GLY A N 1
ATOM 881 C CA . GLY A 1 112 ? 1.061 -10.833 -1.381 1.00 95.19 112 GLY A CA 1
ATOM 882 C C . GLY A 1 112 ? 0.327 -10.028 -0.303 1.00 95.19 112 GLY A C 1
ATOM 883 O O . GLY A 1 112 ? -0.201 -10.600 0.656 1.00 95.19 112 GLY A O 1
ATOM 884 N N . LEU A 1 113 ? 0.245 -8.702 -0.451 1.00 96.88 113 LEU A N 1
ATOM 885 C CA . LEU A 1 113 ? -0.342 -7.782 0.532 1.00 96.88 113 LEU A CA 1
ATOM 886 C C . LEU A 1 113 ? -1.826 -8.053 0.831 1.00 96.88 113 LEU A C 1
ATOM 888 O O . LEU A 1 113 ? -2.317 -7.720 1.910 1.00 96.88 113 LEU A O 1
ATOM 892 N N . PHE A 1 114 ? -2.572 -8.619 -0.119 1.00 95.81 114 PHE A N 1
ATOM 893 C CA . PHE A 1 114 ? -4.028 -8.728 -0.034 1.00 95.81 114 PHE A CA 1
ATOM 894 C C . PHE A 1 114 ? -4.490 -10.172 0.141 1.00 95.81 114 PHE A C 1
ATOM 896 O O . PHE A 1 114 ? -4.284 -11.005 -0.736 1.00 95.81 114 PHE A O 1
ATOM 903 N N . ALA A 1 115 ? -5.236 -10.439 1.214 1.00 94.12 115 ALA A N 1
ATOM 904 C CA . ALA A 1 115 ? -5.862 -11.742 1.439 1.00 94.12 115 ALA A CA 1
ATOM 905 C C . ALA A 1 115 ? -7.042 -12.009 0.481 1.00 94.12 115 ALA A C 1
ATOM 907 O O . ALA A 1 115 ? -7.458 -13.152 0.293 1.00 94.12 115 ALA A O 1
ATOM 908 N N . ASP A 1 116 ? -7.619 -10.964 -0.132 1.00 92.38 116 ASP A N 1
ATOM 909 C CA . ASP A 1 116 ? -8.758 -11.107 -1.032 1.00 92.38 116 ASP A CA 1
ATOM 910 C C . ASP A 1 116 ? -8.856 -10.006 -2.109 1.00 92.38 116 ASP A C 1
ATOM 912 O O . ASP A 1 116 ? -8.320 -8.902 -2.013 1.00 92.38 116 ASP A O 1
ATOM 916 N N . LYS A 1 117 ? -9.613 -10.283 -3.180 1.00 92.38 117 LYS A N 1
ATOM 917 C CA . LYS A 1 117 ? -9.800 -9.330 -4.293 1.00 92.38 117 LYS A CA 1
ATOM 918 C C . LYS A 1 117 ? -10.521 -8.041 -3.874 1.00 92.38 117 LYS A C 1
ATOM 920 O O . LYS A 1 117 ? -10.445 -7.045 -4.597 1.00 92.38 117 LYS A O 1
ATOM 925 N N . ARG A 1 118 ? -11.286 -8.044 -2.777 1.00 91.75 118 ARG A N 1
ATOM 926 C CA . ARG A 1 118 ? -12.031 -6.866 -2.306 1.00 91.75 118 ARG A CA 1
ATOM 927 C C . ARG A 1 118 ? -11.083 -5.905 -1.602 1.00 91.75 118 ARG A C 1
ATOM 929 O O . ARG A 1 118 ? -11.188 -4.708 -1.869 1.00 91.75 118 ARG A O 1
ATOM 936 N N . SER A 1 119 ? -10.141 -6.402 -0.801 1.00 92.50 119 SER A N 1
ATOM 937 C CA . SER A 1 119 ? -9.118 -5.565 -0.166 1.00 92.50 119 SER A CA 1
ATOM 938 C C . SER A 1 119 ? -8.205 -4.905 -1.199 1.00 92.50 119 SER A C 1
ATOM 940 O O . SER A 1 119 ? -8.043 -3.683 -1.155 1.00 92.50 119 SER A O 1
ATOM 942 N N . LYS A 1 120 ? -7.769 -5.639 -2.236 1.00 93.38 120 LYS A N 1
ATOM 943 C CA . LYS A 1 120 ? -7.004 -5.070 -3.371 1.00 93.38 120 LYS A CA 1
ATOM 944 C C . LYS A 1 120 ? -7.744 -3.931 -4.084 1.00 93.38 120 LYS A C 1
ATOM 946 O O . LYS A 1 120 ? -7.141 -2.919 -4.450 1.00 93.38 120 LYS A O 1
ATOM 951 N N . LYS A 1 121 ? -9.066 -4.066 -4.262 1.00 91.69 121 LYS A N 1
ATOM 952 C CA . LYS A 1 121 ? -9.928 -3.021 -4.854 1.00 91.69 121 LYS A CA 1
ATOM 953 C C . LYS A 1 121 ? -10.146 -1.831 -3.920 1.00 91.69 121 LYS A C 1
ATOM 955 O O . LYS A 1 121 ? -10.248 -0.701 -4.392 1.00 91.69 121 LYS A O 1
ATOM 960 N N . ARG A 1 122 ? -10.259 -2.078 -2.614 1.00 90.88 122 ARG A N 1
ATOM 961 C CA . ARG A 1 122 ? -10.486 -1.046 -1.595 1.00 90.88 122 ARG A CA 1
ATOM 962 C C . ARG A 1 122 ? -9.249 -0.169 -1.412 1.00 90.88 122 ARG A C 1
ATOM 964 O O . ARG A 1 122 ? -9.377 1.052 -1.362 1.00 90.88 122 ARG A O 1
ATOM 971 N N . VAL A 1 123 ? -8.065 -0.776 -1.391 1.00 93.62 123 VAL A N 1
ATOM 972 C CA . VAL A 1 123 ? -6.770 -0.086 -1.333 1.00 93.62 123 VAL A CA 1
ATOM 973 C C . VAL A 1 123 ? -6.196 0.021 -2.748 1.00 93.62 123 VAL A C 1
ATOM 975 O O . VAL A 1 123 ? -5.200 -0.607 -3.098 1.00 93.62 123 VAL A O 1
ATOM 978 N N . SER A 1 124 ? -6.870 0.782 -3.611 1.00 92.06 124 SER A N 1
ATOM 979 C CA . SER A 1 124 ? -6.526 0.858 -5.039 1.00 92.06 124 SER A CA 1
ATOM 980 C C . SER A 1 124 ? -5.324 1.748 -5.354 1.00 92.06 124 SER A C 1
ATOM 982 O O . SER A 1 124 ? -4.597 1.476 -6.302 1.00 92.06 124 SER A O 1
ATOM 984 N N . LYS A 1 125 ? -5.093 2.821 -4.585 1.00 94.50 125 LYS A N 1
ATOM 985 C CA . LYS A 1 125 ? -4.021 3.778 -4.905 1.00 94.50 125 LYS A CA 1
ATOM 986 C C . LYS A 1 125 ? -2.655 3.231 -4.492 1.00 94.50 125 LYS A C 1
ATOM 988 O O . LYS A 1 125 ? -2.469 2.890 -3.327 1.00 94.50 125 LYS A O 1
ATOM 993 N N . THR A 1 126 ? -1.683 3.289 -5.402 1.00 95.75 126 THR A N 1
ATOM 994 C CA . THR A 1 126 ? -0.297 2.828 -5.193 1.00 95.75 126 THR A CA 1
ATOM 995 C C . THR A 1 126 ? 0.341 3.389 -3.926 1.00 95.75 126 THR A C 1
ATOM 997 O O . THR A 1 126 ? 0.880 2.617 -3.143 1.00 95.75 126 THR A O 1
ATOM 1000 N N . LYS A 1 127 ? 0.176 4.691 -3.645 1.00 95.38 127 LYS A N 1
ATOM 1001 C CA . LYS A 1 127 ? 0.730 5.312 -2.431 1.00 95.38 127 LYS A CA 1
ATOM 1002 C C . LYS A 1 127 ? 0.315 4.610 -1.133 1.00 95.38 127 LYS A C 1
ATOM 1004 O O . LYS A 1 127 ? 1.116 4.485 -0.221 1.00 95.38 127 LYS A O 1
ATOM 1009 N N . TYR A 1 128 ? -0.930 4.132 -1.058 1.00 96.44 128 TYR A N 1
ATOM 1010 C CA . TYR A 1 128 ? -1.448 3.457 0.129 1.00 96.44 128 TYR A CA 1
ATOM 1011 C C . TYR A 1 128 ? -0.830 2.070 0.277 1.00 96.44 128 TYR A C 1
ATOM 1013 O O . TYR A 1 128 ? -0.466 1.690 1.381 1.00 96.44 128 TYR A O 1
ATOM 1021 N N . ARG A 1 129 ? -0.658 1.351 -0.838 1.00 96.81 129 ARG A N 1
ATOM 1022 C CA . ARG A 1 129 ? -0.024 0.029 -0.846 1.00 96.81 129 ARG A CA 1
ATOM 1023 C C . ARG A 1 129 ? 1.455 0.114 -0.457 1.00 96.81 129 ARG A C 1
ATOM 1025 O O . ARG A 1 129 ? 1.888 -0.624 0.414 1.00 96.81 129 ARG A O 1
ATOM 1032 N N . LEU A 1 130 ? 2.190 1.063 -1.045 1.00 97.19 130 LEU A N 1
ATOM 1033 C CA . LEU A 1 130 ? 3.606 1.294 -0.738 1.00 97.19 130 LEU A CA 1
ATOM 1034 C C . LEU A 1 130 ? 3.827 1.735 0.709 1.00 97.19 130 LEU A C 1
ATOM 1036 O O . LEU A 1 130 ? 4.795 1.323 1.328 1.00 97.19 130 LEU A O 1
ATOM 1040 N N . ALA A 1 131 ? 2.933 2.554 1.260 1.00 97.25 131 ALA A N 1
ATOM 1041 C CA . ALA A 1 131 ? 3.035 2.998 2.644 1.00 97.25 131 ALA A CA 1
ATOM 1042 C C . ALA A 1 131 ? 2.931 1.853 3.656 1.00 97.25 131 ALA A C 1
ATOM 1044 O O . ALA A 1 131 ? 3.705 1.809 4.604 1.00 97.25 131 ALA A O 1
ATOM 1045 N N . ILE A 1 132 ? 2.007 0.917 3.432 1.00 97.19 132 ILE A N 1
ATOM 1046 C CA . ILE A 1 132 ? 1.872 -0.273 4.281 1.00 97.19 132 ILE A CA 1
ATOM 1047 C C . ILE A 1 132 ? 3.072 -1.188 4.102 1.00 97.19 132 ILE A C 1
ATOM 1049 O O . ILE A 1 132 ? 3.569 -1.728 5.078 1.00 97.19 132 ILE A O 1
ATOM 1053 N N . LEU A 1 133 ? 3.542 -1.349 2.864 1.00 97.06 133 LEU A N 1
ATOM 1054 C CA . LEU A 1 133 ? 4.710 -2.170 2.594 1.00 97.06 133 LEU A CA 1
ATOM 1055 C C . LEU A 1 133 ? 5.947 -1.643 3.331 1.00 97.06 133 LEU A C 1
ATOM 1057 O O . LEU A 1 133 ? 6.587 -2.408 4.039 1.00 97.06 133 LEU A O 1
ATOM 1061 N N . ARG A 1 134 ? 6.209 -0.333 3.252 1.00 96.88 134 ARG A N 1
ATOM 1062 C CA . ARG A 1 134 ? 7.299 0.315 3.996 1.00 96.88 134 ARG A CA 1
ATOM 1063 C C . ARG A 1 134 ? 7.168 0.104 5.504 1.00 96.88 134 ARG A C 1
ATOM 1065 O O . ARG A 1 134 ? 8.144 -0.254 6.142 1.00 96.88 134 ARG A O 1
ATOM 1072 N N . TYR A 1 135 ? 5.958 0.248 6.051 1.00 97.62 135 TYR A N 1
ATOM 1073 C CA . TYR A 1 135 ? 5.697 -0.057 7.459 1.00 97.62 135 TYR A CA 1
ATOM 1074 C C . TYR A 1 135 ? 6.048 -1.510 7.820 1.00 97.62 135 TYR A C 1
ATOM 1076 O O . TYR A 1 135 ? 6.751 -1.744 8.797 1.00 97.62 135 TYR A O 1
ATOM 1084 N N . LEU A 1 136 ? 5.589 -2.486 7.028 1.00 97.31 136 LEU A N 1
ATOM 1085 C CA . LEU A 1 136 ? 5.892 -3.901 7.262 1.00 97.31 136 LEU A CA 1
ATOM 1086 C C . LEU A 1 136 ? 7.402 -4.151 7.245 1.00 97.31 136 LEU A C 1
ATOM 1088 O O . LEU A 1 136 ? 7.921 -4.797 8.147 1.00 97.31 136 LEU A O 1
ATOM 1092 N N . GLU A 1 137 ? 8.109 -3.600 6.261 1.00 94.50 137 GLU A N 1
ATOM 1093 C CA . GLU A 1 137 ? 9.560 -3.745 6.141 1.00 94.50 137 GLU A CA 1
ATOM 1094 C C . GLU A 1 137 ? 10.308 -3.127 7.329 1.00 94.50 137 GLU A C 1
ATOM 1096 O O . GLU A 1 137 ? 11.210 -3.764 7.873 1.00 94.50 137 GLU A O 1
ATOM 1101 N N . GLU A 1 138 ? 9.910 -1.928 7.766 1.00 95.50 138 GLU A N 1
ATOM 1102 C CA . GLU A 1 138 ? 10.476 -1.238 8.935 1.00 95.50 138 GLU A CA 1
ATOM 1103 C C . GLU A 1 138 ? 10.301 -2.042 10.232 1.00 95.50 138 GLU A C 1
ATOM 1105 O O . GLU A 1 138 ? 11.191 -2.027 11.082 1.00 95.50 138 GLU A O 1
ATOM 1110 N N . GLN A 1 139 ? 9.188 -2.769 10.373 1.00 96.38 139 GLN A N 1
ATOM 1111 C CA . GLN A 1 139 ? 8.912 -3.626 11.532 1.00 96.38 139 GLN A CA 1
ATOM 1112 C C . GLN A 1 139 ? 9.478 -5.050 11.402 1.00 96.38 139 GLN A C 1
ATOM 1114 O O . GLN A 1 139 ? 9.332 -5.857 12.318 1.00 96.38 139 GLN A O 1
ATOM 1119 N N . GLY A 1 140 ? 10.128 -5.385 10.284 1.00 95.56 140 GLY A N 1
ATOM 1120 C CA . GLY A 1 140 ? 10.659 -6.730 10.057 1.00 95.56 140 GLY A CA 1
ATOM 1121 C C . GLY A 1 140 ? 9.587 -7.775 9.728 1.00 95.56 140 GLY A C 1
ATOM 1122 O O . GLY A 1 140 ? 9.780 -8.957 10.004 1.00 95.56 140 GLY A O 1
ATOM 1123 N N . TYR A 1 141 ? 8.478 -7.359 9.119 1.00 96.44 141 TYR A N 1
ATOM 1124 C CA . TYR A 1 141 ? 7.409 -8.221 8.619 1.00 96.44 141 TYR A CA 1
ATOM 1125 C C . TYR A 1 141 ? 7.471 -8.395 7.098 1.00 96.44 141 TYR A C 1
ATOM 1127 O O . TYR A 1 141 ? 8.063 -7.591 6.372 1.00 96.44 141 TYR A O 1
ATOM 1135 N N . ILE A 1 142 ? 6.794 -9.429 6.601 1.00 96.25 142 ILE A N 1
ATOM 1136 C CA . ILE A 1 142 ? 6.569 -9.659 5.170 1.00 96.25 142 ILE A CA 1
ATOM 1137 C C . ILE A 1 142 ? 5.078 -9.817 4.860 1.00 96.25 142 ILE A C 1
ATOM 1139 O O . ILE A 1 142 ? 4.216 -9.807 5.738 1.00 96.25 142 ILE A O 1
ATOM 1143 N N . THR A 1 143 ? 4.760 -9.944 3.576 1.00 96.50 143 THR A N 1
ATOM 1144 C CA . THR A 1 143 ? 3.411 -10.309 3.122 1.00 96.50 143 THR A CA 1
ATOM 1145 C C . THR A 1 143 ? 3.371 -11.783 2.726 1.00 96.50 143 THR A C 1
ATOM 1147 O O . THR A 1 143 ? 4.386 -12.471 2.800 1.00 96.50 143 THR A O 1
ATOM 1150 N N . ASN A 1 144 ? 2.210 -12.297 2.320 1.00 94.88 144 ASN A N 1
ATOM 1151 C CA . ASN A 1 144 ? 2.106 -13.694 1.907 1.00 94.88 144 ASN A CA 1
ATOM 1152 C C . ASN A 1 144 ? 2.690 -13.888 0.500 1.00 94.88 144 ASN A C 1
ATOM 1154 O O . ASN A 1 144 ? 2.035 -13.577 -0.497 1.00 94.88 144 ASN A O 1
ATOM 1158 N N . ILE A 1 145 ? 3.920 -14.390 0.425 1.00 92.81 145 ILE A N 1
ATOM 1159 C CA . ILE A 1 145 ? 4.649 -14.561 -0.832 1.00 92.81 145 ILE A CA 1
ATOM 1160 C C . ILE A 1 145 ? 4.313 -15.916 -1.454 1.00 92.81 145 ILE A C 1
ATOM 1162 O O . ILE A 1 145 ? 4.481 -16.961 -0.825 1.00 92.81 145 ILE A O 1
ATOM 1166 N N . ALA A 1 146 ? 3.863 -15.893 -2.711 1.00 90.50 146 ALA A N 1
ATOM 1167 C CA . ALA A 1 146 ? 3.609 -17.106 -3.482 1.00 90.50 146 ALA A CA 1
ATOM 1168 C C . ALA A 1 146 ? 4.890 -17.940 -3.642 1.00 90.50 146 ALA A C 1
ATOM 1170 O O . ALA A 1 146 ? 5.978 -17.386 -3.787 1.00 90.50 146 ALA A O 1
ATOM 1171 N N . ASP A 1 147 ? 4.757 -19.270 -3.660 1.00 89.88 147 ASP A N 1
ATOM 1172 C CA . ASP A 1 147 ? 5.904 -20.190 -3.706 1.00 89.88 147 ASP A CA 1
ATOM 1173 C C . ASP A 1 147 ? 6.851 -19.914 -4.881 1.00 89.88 147 ASP A C 1
ATOM 1175 O O . ASP A 1 147 ? 8.066 -19.981 -4.722 1.00 89.88 147 ASP A O 1
ATOM 1179 N N . GLU A 1 148 ? 6.301 -19.530 -6.035 1.00 89.12 148 GLU A N 1
ATOM 1180 C CA . GLU A 1 148 ? 7.061 -19.180 -7.242 1.00 89.12 148 GLU A CA 1
ATOM 1181 C C . GLU A 1 148 ? 7.961 -17.944 -7.087 1.00 89.12 148 GLU A C 1
ATOM 1183 O O . GLU A 1 148 ? 8.886 -17.767 -7.871 1.00 89.12 148 GLU A O 1
ATOM 1188 N N . TYR A 1 149 ? 7.726 -17.105 -6.074 1.00 88.62 149 TYR A N 1
ATOM 1189 C CA . TYR A 1 149 ? 8.517 -15.899 -5.825 1.00 88.62 149 TYR A CA 1
ATOM 1190 C C . TYR A 1 149 ? 9.485 -16.027 -4.650 1.00 88.62 149 TYR A C 1
ATOM 1192 O O . TYR A 1 149 ? 10.283 -15.119 -4.420 1.00 88.62 149 TYR A O 1
ATOM 1200 N N . LYS A 1 150 ? 9.449 -17.144 -3.913 1.00 87.69 150 LYS A N 1
ATOM 1201 C CA . LYS A 1 150 ? 10.315 -17.349 -2.742 1.00 87.69 150 LYS A CA 1
ATOM 1202 C C . LYS A 1 150 ? 11.800 -17.375 -3.099 1.00 87.69 150 LYS A C 1
ATOM 1204 O O . LYS A 1 150 ? 12.607 -16.974 -2.278 1.00 87.69 150 LYS A O 1
ATOM 1209 N N . GLU A 1 151 ? 12.154 -17.772 -4.322 1.00 86.56 151 GLU A N 1
ATOM 1210 C CA . GLU A 1 151 ? 13.547 -17.759 -4.798 1.00 86.56 151 GLU A CA 1
ATOM 1211 C C . GLU A 1 151 ? 14.149 -16.349 -4.932 1.00 86.56 151 GLU A C 1
ATOM 1213 O O . GLU A 1 151 ? 15.366 -16.204 -4.991 1.00 86.56 151 GLU A O 1
ATOM 1218 N N . PHE A 1 152 ? 13.308 -15.309 -4.979 1.00 82.06 152 PHE A N 1
ATOM 1219 C CA . PHE A 1 152 ? 13.733 -13.908 -5.069 1.00 82.06 152 PHE A CA 1
ATOM 1220 C C . PHE A 1 152 ? 13.862 -13.232 -3.699 1.00 82.06 152 PHE A C 1
ATOM 1222 O O . PHE A 1 152 ? 14.085 -12.021 -3.635 1.00 82.06 152 PHE A O 1
ATOM 1229 N N . LEU A 1 153 ? 13.667 -13.989 -2.621 1.00 83.50 153 LEU A N 1
ATOM 1230 C CA . LEU A 1 153 ? 13.794 -13.529 -1.247 1.00 83.50 153 LEU A CA 1
ATOM 1231 C C . LEU A 1 153 ? 14.933 -14.271 -0.563 1.00 83.50 153 LEU A C 1
ATOM 1233 O O . LEU A 1 153 ? 15.163 -15.452 -0.815 1.00 83.50 153 LEU A O 1
ATOM 1237 N N . ASP A 1 154 ? 15.619 -13.568 0.329 1.00 86.31 154 ASP A N 1
ATOM 1238 C CA . ASP A 1 154 ? 16.657 -14.169 1.154 1.00 86.31 154 ASP A CA 1
ATOM 1239 C C . ASP A 1 154 ? 16.026 -15.022 2.271 1.00 86.31 154 ASP A C 1
ATOM 1241 O O . ASP A 1 154 ? 14.909 -14.755 2.721 1.00 86.31 154 ASP A O 1
ATOM 1245 N N . ASP A 1 155 ? 16.756 -16.022 2.776 1.00 84.62 155 ASP A N 1
ATOM 1246 C CA . ASP A 1 155 ? 16.274 -16.919 3.844 1.00 84.62 155 ASP A CA 1
ATOM 1247 C C . ASP A 1 155 ? 15.805 -16.155 5.098 1.00 84.62 155 ASP A C 1
ATOM 1249 O O . ASP A 1 155 ? 14.890 -16.586 5.799 1.00 84.62 155 ASP A O 1
ATOM 1253 N N . GLU A 1 156 ? 16.413 -15.002 5.388 1.00 87.81 156 GLU A N 1
ATOM 1254 C CA . GLU A 1 156 ? 15.999 -14.131 6.490 1.00 87.81 156 GLU A CA 1
ATOM 1255 C C . GLU A 1 156 ? 14.585 -13.575 6.280 1.00 87.81 156 GLU A C 1
ATOM 1257 O O . GLU A 1 156 ? 13.800 -13.532 7.226 1.00 87.81 156 GLU A O 1
ATOM 1262 N N . ASP A 1 157 ? 14.233 -13.191 5.049 1.00 86.50 157 ASP A N 1
ATOM 1263 C CA . ASP A 1 157 ? 12.902 -12.676 4.728 1.00 86.50 157 ASP A CA 1
ATOM 1264 C C . ASP A 1 157 ? 11.831 -13.755 4.921 1.00 86.50 157 ASP A C 1
ATOM 1266 O O . ASP A 1 157 ? 10.761 -13.467 5.452 1.00 86.50 157 ASP A O 1
ATOM 1270 N N . LEU A 1 158 ? 12.123 -15.005 4.556 1.00 84.62 158 LEU A N 1
ATOM 1271 C CA . LEU A 1 158 ? 11.163 -16.114 4.626 1.00 84.62 158 LEU A CA 1
ATOM 1272 C C . LEU A 1 158 ? 10.807 -16.545 6.058 1.00 84.62 158 LEU A C 1
ATOM 1274 O O . LEU A 1 158 ? 9.801 -17.226 6.250 1.00 84.62 158 LEU A O 1
ATOM 1278 N N . ASN A 1 159 ? 11.602 -16.147 7.053 1.00 89.62 159 ASN A N 1
ATOM 1279 C CA . ASN A 1 159 ? 11.349 -16.436 8.467 1.00 89.62 159 ASN A CA 1
ATOM 1280 C C . ASN A 1 159 ? 10.572 -15.319 9.186 1.00 89.62 159 ASN A C 1
ATOM 1282 O O . ASN A 1 159 ? 10.255 -15.457 10.370 1.00 89.62 159 ASN A O 1
ATOM 1286 N N . LYS A 1 160 ? 10.294 -14.203 8.503 1.00 94.50 160 LYS A N 1
ATOM 1287 C CA . LYS A 1 160 ? 9.585 -13.057 9.081 1.00 94.50 160 LYS A CA 1
ATOM 1288 C C . LYS A 1 160 ? 8.094 -13.332 9.211 1.00 94.50 160 LYS A C 1
ATOM 1290 O O . LYS A 1 160 ? 7.505 -14.099 8.450 1.00 94.50 160 LYS A O 1
ATOM 1295 N N . GLU A 1 161 ? 7.468 -12.657 10.172 1.00 95.81 161 GLU A N 1
ATOM 1296 C CA . GLU A 1 161 ? 6.027 -12.770 10.369 1.00 95.81 161 GLU A CA 1
ATOM 1297 C C . GLU A 1 161 ? 5.267 -12.186 9.167 1.00 95.81 161 GLU A C 1
ATOM 1299 O O . GLU A 1 161 ? 5.614 -11.128 8.632 1.00 95.81 161 GLU A O 1
ATOM 1304 N N . VAL A 1 162 ? 4.221 -12.893 8.741 1.00 96.69 162 VAL A N 1
ATOM 1305 C CA . VAL A 1 162 ? 3.403 -12.530 7.584 1.00 96.69 162 VAL A CA 1
ATOM 1306 C C . VAL A 1 162 ? 2.193 -11.719 8.027 1.00 96.69 162 VAL A C 1
ATOM 1308 O O . VAL A 1 162 ? 1.432 -12.149 8.889 1.00 96.69 162 VAL A O 1
ATOM 1311 N N . TYR A 1 163 ? 1.935 -10.604 7.346 1.00 97.31 163 TYR A N 1
ATOM 1312 C CA . TYR A 1 163 ? 0.706 -9.831 7.498 1.00 97.31 163 TYR A CA 1
ATOM 1313 C C . TYR A 1 163 ? 0.044 -9.531 6.154 1.00 97.31 163 TYR A C 1
ATOM 1315 O O . TYR A 1 163 ? 0.693 -9.238 5.148 1.00 97.31 163 TYR A O 1
ATOM 1323 N N . GLN A 1 164 ? -1.289 -9.565 6.145 1.00 96.62 164 GLN A N 1
ATOM 1324 C CA . GLN A 1 164 ? -2.104 -9.235 4.981 1.00 96.62 164 GLN A CA 1
ATOM 1325 C C . GLN A 1 164 ? -3.273 -8.314 5.334 1.00 96.62 164 GLN A C 1
ATOM 1327 O O . GLN A 1 164 ? -3.728 -8.227 6.476 1.00 96.62 164 GLN A O 1
ATOM 1332 N N . ILE A 1 165 ? -3.821 -7.675 4.303 1.00 95.19 165 ILE A N 1
ATOM 1333 C CA . ILE A 1 165 ? -5.057 -6.901 4.369 1.00 95.19 165 ILE A CA 1
ATOM 1334 C C . ILE A 1 165 ? -6.206 -7.765 3.855 1.00 95.19 165 ILE A C 1
ATOM 1336 O O . ILE A 1 165 ? -6.270 -8.122 2.673 1.00 95.19 165 ILE A O 1
ATOM 1340 N N . PHE A 1 166 ? -7.168 -8.038 4.725 1.00 90.75 166 PHE A N 1
ATOM 1341 C CA . PHE A 1 166 ? -8.454 -8.638 4.364 1.00 90.75 166 PHE A CA 1
ATOM 1342 C C . PHE A 1 166 ? -9.509 -7.548 4.172 1.00 90.75 166 PHE A C 1
ATOM 1344 O O . PHE A 1 166 ? -9.240 -6.385 4.436 1.00 90.75 166 PHE A O 1
ATOM 1351 N N . SER A 1 167 ? -10.703 -7.838 3.672 1.00 88.19 167 SER A N 1
ATOM 1352 C CA . SER A 1 167 ? -11.796 -6.861 3.637 1.00 88.19 167 SER A CA 1
ATOM 1353 C C . SER A 1 167 ? -13.159 -7.506 3.797 1.00 88.19 167 SER A C 1
ATOM 1355 O O . SER A 1 167 ? -13.513 -8.466 3.113 1.00 88.19 167 SER A O 1
ATOM 1357 N N . GLU A 1 168 ? -13.989 -6.874 4.623 1.00 83.44 168 GLU A N 1
ATOM 1358 C CA . GLU A 1 168 ? -15.398 -7.234 4.748 1.00 83.44 168 GLU A CA 1
ATOM 1359 C C . GLU A 1 168 ? -16.189 -6.958 3.470 1.00 83.44 168 GLU A C 1
ATOM 1361 O O . GLU A 1 168 ? -15.795 -6.154 2.610 1.00 83.44 168 GLU A O 1
ATOM 1366 N N . SER A 1 169 ? -17.367 -7.584 3.385 1.00 78.94 169 SER A N 1
ATOM 1367 C CA . SER A 1 169 ? -18.315 -7.347 2.294 1.00 78.94 169 SER A CA 1
ATOM 1368 C C . SER A 1 169 ? -18.604 -5.849 2.099 1.00 78.94 169 SER A C 1
ATOM 1370 O O . SER A 1 169 ? -18.598 -5.058 3.043 1.00 78.94 169 SER A O 1
ATOM 1372 N N . SER A 1 170 ? -18.919 -5.440 0.867 1.00 72.25 170 SER A N 1
ATOM 1373 C CA . SER A 1 170 ? -19.205 -4.033 0.533 1.00 72.25 170 SER A CA 1
ATOM 1374 C C . SER A 1 170 ? -20.410 -3.442 1.273 1.00 72.25 170 SER A C 1
ATOM 1376 O O . SER A 1 170 ? -20.537 -2.224 1.346 1.00 72.25 170 SER A O 1
ATOM 1378 N N . LYS A 1 171 ? -21.284 -4.290 1.826 1.00 74.00 171 LYS A N 1
ATOM 1379 C CA . LYS A 1 171 ? -22.436 -3.883 2.642 1.00 74.00 171 LYS A CA 1
ATOM 1380 C C . LYS A 1 171 ? -22.056 -3.590 4.098 1.00 74.00 171 LYS A C 1
ATOM 1382 O O . LYS A 1 171 ? -22.864 -3.015 4.825 1.00 74.00 171 LYS A O 1
ATOM 1387 N N . SER A 1 172 ? -20.861 -3.988 4.534 1.00 73.88 172 SER A N 1
ATOM 1388 C CA . SER A 1 172 ? -20.399 -3.741 5.895 1.00 73.88 172 SER A CA 1
ATOM 1389 C C . SER A 1 172 ? -20.097 -2.259 6.111 1.00 73.88 172 SER A C 1
ATOM 1391 O O . SER A 1 172 ? -19.432 -1.614 5.299 1.00 73.88 172 SER A O 1
ATOM 1393 N N . ARG A 1 173 ? -20.562 -1.723 7.244 1.00 68.81 173 ARG A N 1
ATOM 1394 C CA . ARG A 1 173 ? -20.208 -0.372 7.722 1.00 68.81 173 ARG A CA 1
ATOM 1395 C C . ARG A 1 173 ? -18.799 -0.296 8.314 1.00 68.81 173 ARG A C 1
ATOM 1397 O O . ARG A 1 173 ? -18.308 0.800 8.562 1.00 68.81 173 ARG A O 1
ATOM 1404 N N . TYR A 1 174 ? -18.205 -1.458 8.544 1.00 73.25 174 TYR A N 1
ATOM 1405 C CA . TYR A 1 174 ? -16.941 -1.679 9.216 1.00 73.25 174 TYR A CA 1
ATOM 1406 C C . TYR A 1 174 ? -16.007 -2.423 8.267 1.00 73.25 174 TYR A C 1
ATOM 1408 O O . TYR A 1 174 ? -16.450 -3.276 7.487 1.00 73.25 174 TYR A O 1
ATOM 1416 N N . ASN A 1 175 ? -14.727 -2.076 8.270 1.00 83.88 175 ASN A N 1
ATOM 1417 C CA . ASN A 1 175 ? -13.753 -2.768 7.441 1.00 83.88 175 ASN A CA 1
ATOM 1418 C C . ASN A 1 175 ? -12.375 -2.746 8.095 1.00 83.88 175 ASN A C 1
ATOM 1420 O O . ASN A 1 175 ? -12.154 -2.043 9.070 1.00 83.88 175 ASN A O 1
ATOM 1424 N N . SER A 1 176 ? -11.440 -3.489 7.532 1.00 87.81 176 SER A N 1
ATOM 1425 C CA . SER A 1 176 ? -10.037 -3.468 7.948 1.00 87.81 176 SER A CA 1
ATOM 1426 C C . SER A 1 176 ? -9.302 -2.206 7.492 1.00 87.81 176 SER A C 1
ATOM 1428 O O . SER A 1 176 ? -8.137 -2.053 7.802 1.00 87.81 176 SER A O 1
ATOM 1430 N N . THR A 1 177 ? -9.923 -1.311 6.716 1.00 90.88 177 THR A N 1
ATOM 1431 C CA . THR A 1 177 ? -9.244 -0.110 6.211 1.00 90.88 177 THR A CA 1
ATOM 1432 C C . THR A 1 177 ? -10.138 1.119 6.293 1.00 90.88 177 THR A C 1
ATOM 1434 O O . THR A 1 177 ? -11.303 1.057 5.872 1.00 90.88 177 THR A O 1
ATOM 1437 N N . ALA A 1 178 ? -9.579 2.258 6.696 1.00 89.06 178 ALA A N 1
ATOM 1438 C CA . ALA A 1 178 ? -10.229 3.561 6.601 1.00 89.06 178 ALA A CA 1
ATOM 1439 C C . ALA A 1 178 ? -9.267 4.640 6.095 1.00 89.06 178 ALA A C 1
ATOM 1441 O O . ALA A 1 178 ? -8.075 4.600 6.369 1.00 89.06 178 ALA A O 1
ATOM 1442 N N . PHE A 1 179 ? -9.808 5.631 5.382 1.00 88.88 179 PHE A N 1
ATOM 1443 C CA . PHE A 1 179 ? -9.043 6.763 4.855 1.00 88.88 179 PHE A CA 1
ATOM 1444 C C . PHE A 1 179 ? -9.565 8.066 5.445 1.00 88.88 179 PHE A C 1
ATOM 1446 O O . PHE A 1 179 ? -10.761 8.386 5.347 1.00 88.88 179 PHE A O 1
ATOM 1453 N N . GLY A 1 180 ? -8.683 8.842 6.050 1.00 85.75 180 GLY A N 1
ATOM 1454 C CA . GLY A 1 180 ? -9.070 10.014 6.812 1.00 85.75 180 GLY A CA 1
ATOM 1455 C C . GLY A 1 180 ? -7.929 10.959 7.059 1.00 85.75 180 GLY A C 1
ATOM 1456 O O . GLY A 1 180 ? -6.861 10.775 6.522 1.00 85.75 180 GLY A O 1
ATOM 1457 N N . ASP A 1 181 ? -8.236 12.015 7.782 1.00 83.12 181 ASP A N 1
ATOM 1458 C CA . ASP A 1 181 ? -7.237 12.926 8.311 1.00 83.12 181 ASP A CA 1
ATOM 1459 C C . ASP A 1 181 ? -7.158 12.531 9.778 1.00 83.12 181 ASP A C 1
ATOM 1461 O O . ASP A 1 181 ? -8.166 12.700 10.480 1.00 83.12 181 ASP A O 1
ATOM 1465 N N . PHE A 1 182 ? -6.088 11.836 10.152 1.00 83.06 182 PHE A N 1
ATOM 1466 C CA . PHE A 1 182 ? -5.954 11.221 11.470 1.00 83.06 182 PHE A CA 1
ATOM 1467 C C . PHE A 1 182 ? -4.888 11.918 12.323 1.00 83.06 182 PHE A C 1
ATOM 1469 O O . PHE A 1 182 ? -4.838 11.668 13.518 1.00 83.06 182 PHE A O 1
ATOM 1476 N N . ASP A 1 183 ? -4.108 12.837 11.750 1.00 78.50 183 ASP A N 1
ATOM 1477 C CA . ASP A 1 183 ? -3.159 13.696 12.472 1.00 78.50 183 ASP A CA 1
ATOM 1478 C C . ASP A 1 183 ? -3.538 15.195 12.462 1.00 78.50 183 ASP A C 1
ATOM 1480 O O . ASP A 1 183 ? -2.860 16.026 13.074 1.00 78.50 183 ASP A O 1
ATOM 1484 N N . GLY A 1 184 ? -4.645 15.564 11.809 1.00 75.75 184 GLY A N 1
ATOM 1485 C CA . GLY A 1 184 ? -5.149 16.938 11.752 1.00 75.75 184 GLY A CA 1
ATOM 1486 C C . GLY A 1 184 ? -4.474 17.804 10.685 1.00 75.75 184 GLY A C 1
ATOM 1487 O O . GLY A 1 184 ? -4.690 19.022 10.654 1.00 75.75 184 GLY A O 1
ATOM 1488 N N . ASP A 1 185 ? -3.674 17.221 9.793 1.00 79.19 185 ASP A N 1
ATOM 1489 C CA . ASP A 1 185 ? -2.896 17.944 8.794 1.00 79.19 185 ASP A CA 1
ATOM 1490 C C . ASP A 1 185 ? -3.681 18.288 7.504 1.00 79.19 185 ASP A C 1
ATOM 1492 O O . ASP A 1 185 ? -3.144 18.968 6.611 1.00 79.19 185 ASP A O 1
ATOM 1496 N N . PHE A 1 186 ? -4.951 17.870 7.423 1.00 77.38 186 PHE A N 1
ATOM 1497 C CA . PHE A 1 186 ? -5.861 17.988 6.275 1.00 77.38 186 PHE A CA 1
ATOM 1498 C C . PHE A 1 186 ? -5.467 17.167 5.034 1.00 77.38 186 PHE A C 1
ATOM 1500 O O . PHE A 1 186 ? -5.897 17.481 3.911 1.00 77.38 186 PHE A O 1
ATOM 1507 N N . LYS A 1 187 ? -4.694 16.095 5.196 1.00 81.19 187 LYS A N 1
ATOM 1508 C CA . LYS A 1 187 ? -4.419 15.083 4.171 1.00 81.19 187 LYS A CA 1
ATOM 1509 C C . LYS A 1 187 ? -5.190 13.802 4.442 1.00 81.19 187 LYS A C 1
ATOM 1511 O O . LYS A 1 187 ? -6.033 13.703 5.320 1.00 81.19 187 LYS A O 1
ATOM 1516 N N . SER A 1 188 ? -5.074 12.882 3.487 1.00 82.38 188 SER A N 1
ATOM 1517 C CA . SER A 1 188 ? -5.748 11.589 3.551 1.00 82.38 188 SER A CA 1
ATOM 1518 C C . SER A 1 188 ? -4.736 10.513 3.902 1.00 82.38 188 SER A C 1
ATOM 1520 O O . SER A 1 188 ? -4.172 9.887 2.993 1.00 82.38 188 SER A O 1
ATOM 1522 N N . ASP A 1 189 ? -4.579 10.338 5.201 1.00 90.88 189 ASP A N 1
ATOM 1523 C CA . ASP A 1 189 ? -3.981 9.225 5.922 1.00 90.88 189 ASP A CA 1
ATOM 1524 C C . ASP A 1 189 ? -4.782 7.944 5.742 1.00 90.88 189 ASP A C 1
ATOM 1526 O O . ASP A 1 189 ? -5.868 7.916 5.133 1.00 90.88 189 ASP A O 1
ATOM 1530 N N . ALA A 1 190 ? -4.226 6.857 6.259 1.00 93.31 190 ALA A N 1
ATOM 1531 C CA . ALA A 1 190 ? -4.851 5.556 6.183 1.00 93.31 190 ALA A CA 1
ATOM 1532 C C . ALA A 1 190 ? -4.640 4.752 7.461 1.00 93.31 190 ALA A C 1
ATOM 1534 O O . ALA A 1 190 ? -3.538 4.694 7.989 1.00 93.31 190 ALA A O 1
ATOM 1535 N N . ALA A 1 191 ? -5.706 4.108 7.911 1.00 92.50 191 ALA A N 1
ATOM 1536 C CA . ALA A 1 191 ? -5.686 3.158 9.007 1.00 92.50 191 ALA A CA 1
ATOM 1537 C C . ALA A 1 191 ? -5.968 1.759 8.464 1.00 92.50 191 ALA A C 1
ATOM 1539 O O . ALA A 1 191 ? -6.869 1.604 7.626 1.00 92.50 191 ALA A O 1
ATOM 1540 N N . TYR A 1 192 ? -5.230 0.766 8.952 1.00 93.81 192 TYR A N 1
ATOM 1541 C CA . TYR A 1 192 ? -5.305 -0.626 8.523 1.00 93.81 192 TYR A CA 1
ATOM 1542 C C . TYR A 1 192 ? -5.375 -1.563 9.726 1.00 93.81 192 TYR A C 1
ATOM 1544 O O . TYR A 1 192 ? -4.635 -1.390 10.683 1.00 93.81 192 TYR A O 1
ATOM 1552 N N . VAL A 1 193 ? -6.230 -2.579 9.641 1.00 92.38 193 VAL A N 1
ATOM 1553 C CA . VAL A 1 193 ? -6.144 -3.809 10.424 1.00 92.38 193 VAL A CA 1
ATOM 1554 C C . VAL A 1 193 ? -5.421 -4.819 9.552 1.00 92.38 193 VAL A C 1
ATOM 1556 O O . VAL A 1 193 ? -5.977 -5.316 8.565 1.00 92.38 193 VAL A O 1
ATOM 1559 N N . LEU A 1 194 ? -4.175 -5.087 9.902 1.00 94.69 194 LEU A N 1
ATOM 1560 C CA . LEU A 1 194 ? -3.370 -6.148 9.328 1.00 94.69 194 LEU A CA 1
ATOM 1561 C C . LEU A 1 194 ? -3.655 -7.434 10.091 1.00 94.69 194 LEU A C 1
ATOM 1563 O O . LEU A 1 194 ? -3.884 -7.399 11.298 1.00 94.69 194 LEU A O 1
ATOM 1567 N N . LYS A 1 195 ? -3.662 -8.562 9.387 1.00 93.62 195 LYS A N 1
ATOM 1568 C CA . LYS A 1 195 ? -3.914 -9.873 9.978 1.00 93.62 195 LYS A CA 1
ATOM 1569 C C . LYS A 1 195 ? -2.842 -10.857 9.539 1.00 93.62 195 LYS A C 1
ATOM 1571 O O . LYS A 1 195 ? -2.588 -10.978 8.338 1.00 93.62 195 LYS A O 1
ATOM 1576 N N . ASN A 1 196 ? -2.281 -11.574 10.501 1.00 94.69 196 ASN A N 1
ATOM 1577 C CA . ASN A 1 196 ? -1.482 -12.753 10.236 1.00 94.69 196 ASN A CA 1
ATOM 1578 C C . ASN A 1 196 ? -2.423 -13.914 9.845 1.00 94.69 196 ASN A C 1
ATOM 1580 O O . ASN A 1 196 ? -3.354 -14.225 10.597 1.00 94.69 196 ASN A O 1
ATOM 1584 N N . PRO A 1 197 ? -2.254 -14.522 8.655 1.00 92.25 197 PRO A N 1
ATOM 1585 C CA . PRO A 1 197 ? -3.142 -15.579 8.175 1.00 92.25 197 PRO A CA 1
ATOM 1586 C C . PRO A 1 197 ? -2.991 -16.909 8.929 1.00 92.25 197 PRO A C 1
ATOM 1588 O O . PRO A 1 197 ? -3.896 -17.735 8.847 1.00 92.25 197 PRO A O 1
ATOM 1591 N N . GLU A 1 198 ? -1.883 -17.124 9.642 1.00 91.69 198 GLU A N 1
ATOM 1592 C CA . GLU A 1 198 ? -1.597 -18.361 10.377 1.00 91.69 198 GLU A CA 1
ATOM 1593 C C . GLU A 1 198 ? -1.949 -18.242 11.860 1.00 91.69 198 GLU A C 1
ATOM 1595 O O . GLU A 1 198 ? -2.636 -19.101 12.409 1.00 91.69 198 GLU A O 1
ATOM 1600 N N . THR A 1 199 ? -1.493 -17.169 12.512 1.00 92.12 199 THR A N 1
ATOM 1601 C CA . THR A 1 199 ? -1.680 -16.975 13.960 1.00 92.12 199 THR A CA 1
ATOM 1602 C C . THR A 1 199 ? -2.981 -16.262 14.306 1.00 92.12 199 THR A C 1
ATOM 1604 O O . THR A 1 199 ? -3.332 -16.177 15.478 1.00 92.12 199 THR A O 1
ATOM 1607 N N . GLU A 1 200 ? -3.684 -15.712 13.308 1.00 88.31 200 GLU A N 1
ATOM 1608 C CA . GLU A 1 200 ? -4.851 -14.833 13.470 1.00 88.31 200 GLU A CA 1
ATOM 1609 C C . GLU A 1 200 ? -4.564 -13.517 14.223 1.00 88.31 200 GLU A C 1
ATOM 1611 O O . GLU A 1 200 ? -5.484 -12.709 14.401 1.00 88.31 200 GLU A O 1
ATOM 1616 N N . LYS A 1 201 ? -3.299 -13.254 14.593 1.00 90.62 201 LYS A N 1
ATOM 1617 C CA . LYS A 1 201 ? -2.850 -12.009 15.227 1.00 90.62 201 LYS A CA 1
ATOM 1618 C C . LYS A 1 201 ? -3.196 -10.807 14.359 1.00 90.62 201 LYS A C 1
ATOM 1620 O O . LYS A 1 201 ? -3.085 -10.852 13.129 1.00 90.62 201 LYS A O 1
ATOM 1625 N N . LYS A 1 202 ? -3.604 -9.711 14.999 1.00 90.06 202 LYS A N 1
ATOM 1626 C CA . LYS A 1 202 ? -3.985 -8.480 14.310 1.00 90.06 202 LYS A CA 1
ATOM 1627 C C . LYS A 1 202 ? -3.243 -7.276 14.834 1.00 90.06 202 LYS A C 1
ATOM 1629 O O . LYS A 1 202 ? -3.091 -7.099 16.036 1.00 90.06 202 LYS A O 1
ATOM 1634 N N . LEU A 1 203 ? -2.879 -6.414 13.897 1.00 92.62 203 LEU A N 1
ATOM 1635 C CA . LEU A 1 203 ? -2.249 -5.136 14.170 1.00 92.62 203 LEU A CA 1
ATOM 1636 C C . LEU A 1 203 ? -3.115 -4.030 13.585 1.00 92.62 203 LEU A C 1
ATOM 1638 O O . LEU A 1 203 ? -3.438 -4.044 12.395 1.00 92.62 203 LEU A O 1
ATOM 1642 N N . LEU A 1 204 ? -3.487 -3.067 14.415 1.00 92.25 204 LEU A N 1
ATOM 1643 C CA . LEU A 1 204 ? -3.936 -1.770 13.950 1.00 92.25 204 LEU A CA 1
ATOM 1644 C C . LEU A 1 204 ? -2.712 -0.899 13.694 1.00 92.25 204 LEU A C 1
ATOM 1646 O O . LEU A 1 204 ? -1.913 -0.690 14.598 1.00 92.25 204 LEU A O 1
ATOM 1650 N N . VAL A 1 205 ? -2.622 -0.337 12.494 1.00 94.88 205 VAL A N 1
ATOM 1651 C CA . VAL A 1 205 ? -1.626 0.676 12.146 1.00 94.88 205 VAL A CA 1
ATOM 1652 C C . VAL A 1 205 ? -2.304 1.883 11.509 1.00 94.88 205 VAL A C 1
ATOM 1654 O O . VAL A 1 205 ? -3.172 1.736 10.641 1.00 94.88 205 VAL A O 1
ATOM 1657 N N . ILE A 1 206 ? -1.907 3.086 11.919 1.00 93.44 206 ILE A N 1
ATOM 1658 C CA . ILE A 1 206 ? -2.303 4.341 11.276 1.00 93.44 206 ILE A CA 1
ATOM 1659 C C . ILE A 1 206 ? -1.074 4.985 10.654 1.00 93.44 206 ILE A C 1
ATOM 1661 O O . ILE A 1 206 ? -0.080 5.239 11.326 1.00 93.44 206 ILE A O 1
ATOM 1665 N N . ILE A 1 207 ? -1.168 5.275 9.360 1.00 95.25 207 ILE A N 1
ATOM 1666 C CA . ILE A 1 207 ? -0.081 5.816 8.555 1.00 95.25 207 ILE A CA 1
ATOM 1667 C C . ILE A 1 207 ? -0.436 7.222 8.070 1.00 95.25 207 ILE A C 1
ATOM 1669 O O . ILE A 1 207 ? -1.415 7.396 7.332 1.00 95.25 207 ILE A O 1
ATOM 1673 N N . SER A 1 208 ? 0.406 8.191 8.435 1.00 93.75 208 SER A N 1
ATOM 1674 C CA . SER A 1 208 ? 0.375 9.575 7.946 1.00 93.75 208 SER A CA 1
ATOM 1675 C C . SER A 1 208 ? 1.310 9.762 6.756 1.00 93.75 208 SER A C 1
ATOM 1677 O O . SER A 1 208 ? 2.377 9.147 6.686 1.00 93.75 208 SER A O 1
ATOM 1679 N N . PHE A 1 209 ? 0.902 10.585 5.789 1.00 93.69 209 PHE A N 1
ATOM 1680 C CA . PHE A 1 209 ? 1.606 10.770 4.516 1.00 93.69 209 PHE A CA 1
ATOM 1681 C C . PHE A 1 209 ? 2.254 12.141 4.422 1.00 93.69 209 PHE A C 1
ATOM 1683 O O . PHE A 1 209 ? 1.617 13.156 4.697 1.00 93.69 209 PHE A O 1
ATOM 1690 N N . ASP A 1 210 ? 3.470 12.193 3.878 1.00 91.00 210 ASP A N 1
ATOM 1691 C CA . ASP A 1 210 ? 4.083 13.476 3.561 1.00 91.00 210 ASP A CA 1
ATOM 1692 C C . ASP A 1 210 ? 3.257 14.246 2.516 1.00 91.00 210 ASP A C 1
ATOM 1694 O O . ASP A 1 210 ? 2.750 13.701 1.527 1.00 91.00 210 ASP A O 1
ATOM 1698 N N . LYS A 1 211 ? 3.117 15.557 2.730 1.00 86.12 211 LYS A N 1
ATOM 1699 C CA . LYS A 1 211 ? 2.296 16.432 1.880 1.00 86.12 211 LYS A CA 1
ATOM 1700 C C . LYS A 1 211 ? 2.873 16.613 0.480 1.00 86.12 211 LYS A C 1
ATOM 1702 O O . LYS A 1 211 ? 2.112 16.887 -0.454 1.00 86.12 211 LYS A O 1
ATOM 1707 N N . THR A 1 212 ? 4.190 16.545 0.366 1.00 90.44 212 THR A N 1
ATOM 1708 C CA . THR A 1 212 ? 4.977 16.856 -0.828 1.00 90.44 212 THR A CA 1
ATOM 1709 C C . THR A 1 212 ? 5.391 15.601 -1.582 1.00 90.44 212 THR A C 1
ATOM 1711 O O . THR A 1 212 ? 5.395 15.620 -2.814 1.00 90.44 212 THR A O 1
ATOM 1714 N N . ASP A 1 213 ? 5.636 14.506 -0.863 1.00 91.50 213 ASP A N 1
ATOM 1715 C CA . ASP A 1 213 ? 6.019 13.216 -1.426 1.00 91.50 213 ASP A CA 1
ATOM 1716 C C . ASP A 1 213 ? 5.244 12.035 -0.808 1.00 91.50 213 ASP A C 1
ATOM 1718 O O . ASP A 1 213 ? 5.816 11.144 -0.179 1.00 91.50 213 ASP A O 1
ATOM 1722 N N . PRO A 1 214 ? 3.917 11.971 -1.012 1.00 90.94 214 PRO A N 1
ATOM 1723 C CA . PRO A 1 214 ? 3.090 10.910 -0.445 1.00 90.94 214 PRO A CA 1
ATOM 1724 C C . PRO A 1 214 ? 3.359 9.531 -1.062 1.00 90.94 214 PRO A C 1
ATOM 1726 O O . PRO A 1 214 ? 2.766 8.552 -0.612 1.00 90.94 214 PRO A O 1
ATOM 1729 N N . MET A 1 215 ? 4.148 9.439 -2.139 1.00 91.31 215 MET A N 1
ATOM 1730 C CA . MET A 1 215 ? 4.479 8.150 -2.746 1.00 91.31 215 MET A CA 1
ATOM 1731 C C . MET A 1 215 ? 5.641 7.489 -2.008 1.00 91.31 215 MET A C 1
ATOM 1733 O O . MET A 1 215 ? 5.566 6.299 -1.701 1.00 91.31 215 MET A O 1
ATOM 1737 N N . ASN A 1 216 ? 6.666 8.276 -1.676 1.00 92.06 216 ASN A N 1
ATOM 1738 C CA . ASN A 1 216 ? 7.907 7.754 -1.110 1.00 92.06 216 ASN A CA 1
ATOM 1739 C C . ASN A 1 216 ? 8.041 8.014 0.395 1.00 92.06 216 ASN A C 1
AT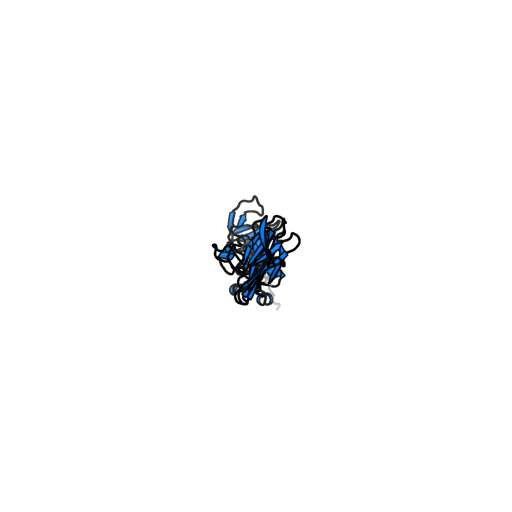OM 1741 O O . ASN A 1 216 ? 8.886 7.396 1.031 1.00 92.06 216 ASN A O 1
ATOM 1745 N N . SER A 1 217 ? 7.210 8.886 0.976 1.00 93.69 217 SER A N 1
ATOM 1746 C CA . SER A 1 217 ? 7.303 9.266 2.385 1.00 93.69 217 SER A CA 1
ATOM 1747 C C . SER A 1 217 ? 5.966 9.121 3.116 1.00 93.69 217 SER A C 1
ATOM 1749 O O . SER A 1 217 ? 4.945 9.730 2.775 1.00 93.69 217 SER A O 1
ATOM 1751 N N . SER A 1 218 ? 5.973 8.273 4.140 1.00 95.12 218 SER A N 1
ATOM 1752 C CA . SER A 1 218 ? 4.909 8.151 5.135 1.00 95.12 218 SER A CA 1
ATOM 1753 C C . SER A 1 218 ? 5.500 7.627 6.438 1.00 95.12 218 SER A C 1
ATOM 1755 O O . SER A 1 218 ? 6.574 7.034 6.417 1.00 95.12 218 SER A O 1
ATOM 1757 N N . LYS A 1 219 ? 4.787 7.809 7.545 1.00 94.69 219 LYS A N 1
ATOM 1758 C CA . LYS A 1 219 ? 5.189 7.318 8.865 1.00 94.69 219 LYS A CA 1
ATOM 1759 C C . LYS A 1 219 ? 4.019 6.649 9.567 1.00 94.69 219 LYS A C 1
ATOM 1761 O O . LYS A 1 219 ? 2.880 7.105 9.434 1.00 94.69 219 LYS A O 1
ATOM 1766 N N . SER A 1 220 ? 4.309 5.606 10.330 1.00 94.75 220 SER A N 1
ATOM 1767 C CA . SER A 1 220 ? 3.370 5.126 11.334 1.00 94.75 220 SER A CA 1
ATOM 1768 C C . SER A 1 220 ? 3.235 6.174 12.442 1.00 94.75 220 SER A C 1
ATOM 1770 O O . SER A 1 220 ? 4.231 6.732 12.905 1.00 94.75 220 SER A O 1
ATOM 1772 N N . ILE A 1 221 ? 2.000 6.512 12.805 1.00 92.06 221 ILE A N 1
ATOM 1773 C CA . ILE A 1 221 ? 1.677 7.464 13.882 1.00 92.06 221 ILE A CA 1
ATOM 1774 C C . ILE A 1 221 ? 0.905 6.813 15.027 1.00 92.06 221 ILE A C 1
ATOM 1776 O O . ILE A 1 221 ? 0.687 7.452 16.052 1.00 92.06 221 ILE A O 1
ATOM 1780 N N . PHE A 1 222 ? 0.468 5.569 14.842 1.00 91.44 222 PHE A N 1
ATOM 1781 C CA . PHE A 1 222 ? -0.206 4.787 15.863 1.00 91.44 222 PHE A CA 1
ATOM 1782 C C . PHE A 1 222 ? -0.142 3.310 15.513 1.00 91.44 222 PHE A C 1
ATOM 1784 O O . PHE A 1 222 ? -0.423 2.938 14.369 1.00 91.44 222 PHE A O 1
ATOM 1791 N N . GLU A 1 223 ? 0.161 2.485 16.509 1.00 92.75 223 GLU A N 1
ATOM 1792 C CA . GLU A 1 223 ? 0.239 1.035 16.385 1.00 92.75 223 GLU A CA 1
ATOM 1793 C C . GLU A 1 223 ? -0.330 0.377 17.629 1.00 92.75 223 GLU A C 1
ATOM 1795 O O . GLU A 1 223 ? -0.101 0.838 18.747 1.00 92.75 223 GLU A O 1
ATOM 1800 N N . MET A 1 224 ? -1.077 -0.702 17.430 1.00 89.69 224 MET A N 1
ATOM 1801 C CA . MET A 1 224 ? -1.667 -1.468 18.518 1.00 89.69 224 MET A CA 1
ATOM 1802 C C . MET A 1 224 ? -1.900 -2.909 18.083 1.00 89.69 224 MET A C 1
ATOM 1804 O O . MET A 1 224 ? -2.492 -3.159 17.031 1.00 89.69 224 MET A O 1
ATOM 1808 N N . GLU A 1 225 ? -1.477 -3.855 18.914 1.00 90.62 225 GLU A N 1
ATOM 1809 C CA . GLU A 1 225 ? -1.914 -5.242 18.799 1.00 90.62 225 GLU A CA 1
ATOM 1810 C C . GLU A 1 225 ? -3.351 -5.373 19.300 1.00 90.62 225 GLU A C 1
ATOM 1812 O O . GLU A 1 225 ? -3.733 -4.795 20.313 1.00 90.62 225 GLU A O 1
ATOM 1817 N N . LEU A 1 226 ? -4.163 -6.097 18.543 1.00 85.19 226 LEU A N 1
ATOM 1818 C CA . LEU A 1 226 ? -5.589 -6.222 18.784 1.00 85.19 226 LEU A CA 1
ATOM 1819 C C . LEU A 1 226 ? -5.882 -7.615 19.343 1.00 85.19 226 LEU A C 1
ATOM 1821 O O . LEU A 1 226 ? -5.712 -8.607 18.634 1.00 85.19 226 LEU A O 1
ATOM 1825 N N . GLU A 1 227 ? -6.342 -7.671 20.591 1.00 75.19 227 GLU A N 1
ATOM 1826 C CA . GLU A 1 227 ? -6.605 -8.926 21.312 1.00 75.19 227 GLU A CA 1
ATOM 1827 C C . GLU A 1 227 ? -7.853 -9.656 20.782 1.00 75.19 227 GLU A C 1
ATOM 1829 O O . GLU A 1 227 ? -7.888 -10.883 20.705 1.00 75.19 227 GLU A O 1
ATOM 1834 N N . GLU A 1 228 ? -8.873 -8.907 20.347 1.00 68.62 228 GLU A N 1
ATOM 1835 C CA . GLU A 1 228 ? -10.165 -9.481 19.968 1.00 68.62 228 GLU A CA 1
ATOM 1836 C C . GLU A 1 228 ? -10.239 -9.947 18.492 1.00 68.62 228 GLU A C 1
ATOM 1838 O O . GLU A 1 228 ? -9.881 -9.226 17.540 1.00 68.62 228 GLU A O 1
ATOM 1843 N N . PRO A 1 229 ? -10.843 -11.123 18.227 1.00 56.25 229 PRO A N 1
ATOM 1844 C CA . PRO A 1 229 ? -10.914 -11.727 16.902 1.00 56.25 229 PRO A CA 1
ATOM 1845 C C . PRO A 1 229 ? -11.874 -11.021 15.932 1.00 56.25 229 PRO A C 1
ATOM 1847 O O . PRO A 1 229 ? -11.938 -11.419 14.768 1.00 56.25 229 PRO A O 1
ATOM 1850 N N . TRP A 1 230 ? -12.543 -9.926 16.307 1.00 58.12 230 TRP A N 1
ATOM 1851 C CA . TRP A 1 230 ? -13.508 -9.236 15.431 1.00 58.12 230 TRP A CA 1
ATOM 1852 C C . TRP A 1 230 ? -13.311 -7.733 15.299 1.00 58.12 230 TRP A C 1
ATOM 1854 O O . TRP A 1 230 ? -14.266 -7.004 15.083 1.00 58.12 230 TRP A O 1
ATOM 1864 N N . ILE A 1 231 ? -12.087 -7.235 15.375 1.00 66.38 231 ILE A N 1
ATOM 1865 C CA . ILE A 1 231 ? -11.879 -5.793 15.312 1.00 66.38 231 ILE A CA 1
ATOM 1866 C C . ILE A 1 231 ? -11.949 -5.234 13.883 1.00 66.38 231 ILE A C 1
ATOM 1868 O O . ILE A 1 231 ? -11.221 -5.650 12.977 1.00 66.38 231 ILE A O 1
ATOM 1872 N N . PHE A 1 232 ? -12.809 -4.231 13.704 1.00 72.69 232 PHE A N 1
ATOM 1873 C CA . PHE A 1 232 ? -12.885 -3.431 12.490 1.00 72.69 232 PHE A CA 1
ATOM 1874 C C . PHE A 1 232 ? -12.771 -1.938 12.764 1.00 72.69 232 PHE A C 1
ATOM 1876 O O . PHE A 1 232 ? -13.175 -1.437 13.807 1.00 72.69 232 PHE A O 1
ATOM 1883 N N . ILE A 1 233 ? -12.328 -1.217 11.742 1.00 79.81 233 ILE A N 1
ATOM 1884 C CA . ILE A 1 233 ? -12.154 0.228 11.733 1.00 79.81 233 ILE A CA 1
ATOM 1885 C C . ILE A 1 233 ? -13.346 0.872 11.024 1.00 79.81 233 ILE A C 1
ATOM 1887 O O . ILE A 1 233 ? -13.789 0.453 9.943 1.00 79.81 233 ILE A O 1
ATOM 1891 N N . ARG A 1 234 ? -13.832 1.969 11.597 1.00 76.94 234 ARG A N 1
ATOM 1892 C CA . ARG A 1 234 ? -14.709 2.917 10.915 1.00 76.94 234 ARG A CA 1
ATOM 1893 C C . ARG A 1 234 ? -14.256 4.339 11.208 1.00 76.94 234 ARG A C 1
ATOM 1895 O O . ARG A 1 234 ? -14.149 4.755 12.353 1.00 76.94 234 ARG A O 1
ATOM 1902 N N . LYS A 1 235 ? -14.075 5.121 10.145 1.00 75.19 235 LYS A N 1
ATOM 1903 C CA . LYS A 1 235 ? -13.836 6.559 10.269 1.00 75.19 235 LYS A CA 1
ATOM 1904 C C . LYS A 1 235 ? -15.062 7.258 10.856 1.00 75.19 235 LYS A C 1
ATOM 1906 O O . LYS A 1 235 ? -16.172 7.129 10.320 1.00 75.19 235 LYS A O 1
ATOM 1911 N N . ALA A 1 236 ? -14.846 8.057 11.892 1.00 71.88 236 ALA A N 1
ATOM 1912 C CA . ALA A 1 236 ? -15.841 9.002 12.360 1.00 71.88 236 ALA A CA 1
ATOM 1913 C C . ALA A 1 236 ? -15.962 10.177 11.379 1.00 71.88 236 ALA A C 1
ATOM 1915 O O . ALA A 1 236 ? -14.976 10.672 10.829 1.00 71.88 236 ALA A O 1
ATOM 1916 N N . VAL A 1 237 ? -17.190 10.636 11.123 1.00 68.19 237 VAL A N 1
ATOM 1917 C CA . VAL A 1 237 ? -17.384 11.854 10.326 1.00 68.19 237 VAL A CA 1
ATOM 1918 C C . VAL A 1 237 ? -16.838 13.026 11.136 1.00 68.19 237 VAL A C 1
ATOM 1920 O O . VAL A 1 237 ? -17.141 13.127 12.325 1.00 68.19 237 VAL A O 1
ATOM 1923 N N . LYS A 1 238 ? -16.058 13.909 10.502 1.00 67.00 238 LYS A N 1
ATOM 1924 C CA . LYS A 1 238 ? -15.471 15.056 11.198 1.00 67.00 238 LYS A CA 1
ATOM 1925 C C . LYS A 1 238 ? -16.531 15.833 11.965 1.00 67.00 238 LYS A C 1
ATOM 1927 O O . LYS A 1 238 ? -17.630 16.052 11.443 1.00 67.00 238 LYS A O 1
ATOM 1932 N N . LYS A 1 239 ? -16.196 16.288 13.172 1.00 66.06 239 LYS A N 1
ATOM 1933 C CA . LYS A 1 239 ? -17.102 17.063 14.040 1.00 66.06 239 LYS A CA 1
ATOM 1934 C C . LYS A 1 239 ? -18.373 16.312 14.474 1.00 66.06 239 LYS A C 1
ATOM 1936 O O . LYS A 1 239 ? -19.315 16.958 14.946 1.00 66.06 239 LYS A O 1
ATOM 1941 N N . SER A 1 240 ? -18.423 14.987 14.324 1.00 66.50 240 SER A N 1
ATOM 1942 C CA . SER A 1 240 ? -19.546 14.188 14.829 1.00 66.50 240 SER A CA 1
ATOM 1943 C C . SER A 1 240 ? -19.604 14.253 16.341 1.00 66.50 240 SER A C 1
ATOM 1945 O O . SER A 1 240 ? -18.569 14.250 17.004 1.00 66.50 240 SER A O 1
ATOM 1947 N N . LYS A 1 241 ? -20.823 14.270 16.879 1.00 67.88 241 LYS A N 1
ATOM 1948 C CA . LYS A 1 241 ? -21.052 14.164 18.318 1.00 67.88 241 LYS A CA 1
ATOM 1949 C C . LYS A 1 241 ? -21.126 12.691 18.695 1.00 67.88 241 LYS A C 1
ATOM 1951 O O . LYS A 1 241 ? -21.958 11.981 18.133 1.00 67.88 241 LYS A O 1
ATOM 1956 N N . TRP A 1 242 ? -20.257 12.267 19.600 1.00 69.19 242 TRP A N 1
ATOM 1957 C CA . TRP A 1 242 ? -20.241 10.923 20.174 1.00 69.19 242 TRP A CA 1
ATOM 1958 C C . TRP A 1 242 ? -20.413 11.020 21.684 1.00 69.19 242 TRP A C 1
ATOM 1960 O O . TRP A 1 242 ? -20.251 12.098 22.260 1.00 69.19 242 TRP A O 1
ATOM 1970 N N . TYR A 1 243 ? -20.799 9.909 22.291 1.00 72.75 243 TYR A N 1
ATOM 1971 C CA . TYR A 1 243 ? -20.896 9.774 23.735 1.00 72.75 243 TYR A CA 1
ATOM 1972 C C . TYR A 1 243 ? -19.771 8.850 24.187 1.00 72.75 243 TYR A C 1
ATOM 1974 O O . TYR A 1 243 ? -19.568 7.823 23.544 1.00 72.75 243 TYR A O 1
ATOM 1982 N N . LEU A 1 244 ? -19.052 9.260 25.229 1.00 73.75 244 LEU A N 1
ATOM 1983 C CA . LEU A 1 244 ? -18.126 8.416 25.975 1.00 73.75 244 LEU A CA 1
ATOM 1984 C C . LEU A 1 244 ? -18.765 8.032 27.298 1.00 73.75 244 LEU A C 1
ATOM 1986 O O . LEU A 1 244 ? -19.367 8.893 27.945 1.00 73.75 244 LEU A O 1
ATOM 1990 N N . ASN A 1 245 ? -18.587 6.785 27.708 1.00 74.75 245 ASN A N 1
ATOM 1991 C CA . ASN A 1 245 ? -18.754 6.407 29.105 1.00 74.75 245 ASN A CA 1
ATOM 1992 C C . ASN A 1 245 ? -17.678 7.129 29.940 1.00 74.75 245 ASN A C 1
ATOM 1994 O O . ASN A 1 245 ? -16.511 7.143 29.555 1.00 74.75 245 ASN A O 1
ATOM 1998 N N . SER A 1 246 ? -18.072 7.778 31.035 1.00 71.50 246 SER A N 1
ATOM 1999 C CA . SER A 1 246 ? -17.150 8.336 32.033 1.00 71.50 246 SER A CA 1
ATOM 2000 C C . SER A 1 246 ? -17.096 7.459 33.278 1.00 71.50 246 SER A C 1
ATOM 2002 O O . SER A 1 246 ? -18.062 6.754 33.551 1.00 71.50 246 SER A O 1
ATOM 2004 N N . ASP A 1 247 ? -16.050 7.615 34.090 1.00 68.81 247 ASP A N 1
ATOM 2005 C CA . ASP A 1 247 ? -15.916 6.932 35.388 1.00 68.81 247 ASP A CA 1
ATOM 2006 C C . ASP A 1 247 ? -16.989 7.343 36.423 1.00 68.81 247 ASP A C 1
ATOM 2008 O O . ASP A 1 247 ? -17.106 6.738 37.486 1.00 68.81 247 ASP A O 1
ATOM 2012 N N . GLU A 1 248 ? -17.775 8.387 36.140 1.00 69.38 248 GLU A N 1
ATOM 2013 C CA . GLU A 1 248 ? -18.923 8.787 36.957 1.00 69.38 248 GLU A CA 1
ATOM 2014 C C . GLU A 1 248 ? -20.132 7.872 36.698 1.00 69.38 248 GLU A C 1
ATOM 2016 O O . GLU A 1 248 ? -20.469 7.604 35.547 1.00 69.38 248 GLU A O 1
ATOM 2021 N N . VAL A 1 249 ? -20.834 7.457 37.755 1.00 67.50 249 VAL A N 1
ATOM 2022 C CA . VAL A 1 249 ? -22.023 6.589 37.678 1.00 67.50 249 VAL A CA 1
ATOM 2023 C C . VAL A 1 249 ? -23.300 7.428 37.530 1.00 67.50 249 VAL A C 1
ATOM 2025 O O . VAL A 1 249 ? -23.504 8.393 38.268 1.00 67.50 249 VAL A O 1
ATOM 2028 N N . GLU A 1 250 ? -24.156 7.084 36.562 1.00 68.56 250 GLU A N 1
ATOM 2029 C CA . GLU A 1 250 ? -25.461 7.725 36.322 1.00 68.56 250 GLU A CA 1
ATOM 2030 C C . GLU A 1 250 ? -26.585 7.053 37.126 1.00 68.56 250 GLU A C 1
ATOM 2032 O O . GLU A 1 250 ? -27.460 7.751 37.644 1.00 68.56 250 GLU A O 1
ATOM 2037 N N . SER A 1 251 ? -26.539 5.725 37.283 1.00 67.25 251 SER A N 1
ATOM 2038 C CA . SER A 1 251 ? -27.460 4.965 38.138 1.00 67.25 251 SER A CA 1
ATOM 2039 C C . SER A 1 251 ? -26.956 3.549 38.431 1.00 67.25 251 SER A C 1
ATOM 2041 O O . SER A 1 251 ? -26.373 2.916 37.552 1.00 67.25 251 SER A O 1
ATOM 2043 N N . GLU A 1 252 ? -27.264 3.047 39.626 1.00 63.44 252 GLU A N 1
ATOM 2044 C CA . GLU A 1 252 ? -27.123 1.642 40.033 1.00 63.44 252 GLU A CA 1
ATOM 2045 C C . GLU A 1 252 ? -28.511 0.985 39.982 1.00 63.44 252 GLU A C 1
ATOM 2047 O O . GLU A 1 252 ? -29.482 1.525 40.526 1.00 63.44 252 GLU A O 1
ATOM 2052 N N . VAL A 1 253 ? -28.634 -0.146 39.285 1.00 65.75 253 VAL A N 1
ATOM 2053 C CA . VAL A 1 253 ? -29.881 -0.918 39.204 1.00 65.75 253 VAL A CA 1
ATOM 2054 C C . VAL A 1 253 ? -29.603 -2.351 39.644 1.00 65.75 253 VAL A C 1
ATOM 2056 O O . VAL A 1 253 ? -28.816 -3.046 39.011 1.00 65.75 253 VAL A O 1
ATOM 2059 N N . GLU A 1 254 ? -30.281 -2.805 40.699 1.00 62.38 254 GLU A N 1
ATOM 2060 C CA . GLU A 1 254 ? -30.272 -4.215 41.101 1.00 62.38 254 GLU A CA 1
ATOM 2061 C C . GLU A 1 254 ? -31.258 -5.010 40.233 1.00 62.38 254 GLU A C 1
ATOM 2063 O O . GLU A 1 254 ? -32.471 -4.762 40.257 1.00 62.38 254 GLU A O 1
ATOM 2068 N N . LEU A 1 255 ? -30.746 -5.972 39.465 1.00 62.50 255 LEU A N 1
ATOM 2069 C CA . LEU A 1 255 ? -31.538 -6.939 38.706 1.00 62.50 255 LEU A CA 1
ATOM 2070 C C . LEU A 1 255 ? -30.926 -8.331 38.892 1.00 62.50 255 LEU A C 1
ATOM 2072 O O . LEU A 1 255 ? -29.753 -8.523 38.610 1.00 62.50 255 LEU A O 1
ATOM 2076 N N . ASP A 1 256 ? -31.734 -9.296 39.339 1.00 66.81 256 ASP A N 1
ATOM 2077 C CA . ASP A 1 256 ? -31.373 -10.721 39.422 1.00 66.81 256 ASP A CA 1
ATOM 2078 C C . ASP A 1 256 ? -29.992 -11.005 40.069 1.00 66.81 256 ASP A C 1
ATOM 2080 O O . ASP A 1 256 ? -29.172 -11.721 39.503 1.00 66.81 256 ASP A O 1
ATOM 2084 N N . ASP A 1 257 ? -29.752 -10.455 41.268 1.00 63.72 257 ASP A N 1
ATOM 2085 C CA . ASP A 1 257 ? -28.514 -10.593 42.068 1.00 63.72 257 ASP A CA 1
ATOM 2086 C C . ASP A 1 257 ? -27.224 -10.016 41.429 1.00 63.72 257 ASP A C 1
ATOM 2088 O O . ASP A 1 257 ? -26.144 -10.156 42.009 1.00 63.72 257 ASP A O 1
ATOM 2092 N N . GLU A 1 258 ? -27.322 -9.309 40.296 1.00 60.44 258 GLU A N 1
ATOM 2093 C CA . GLU A 1 258 ? -26.226 -8.549 39.677 1.00 60.44 258 GLU A CA 1
ATOM 2094 C C . GLU A 1 258 ? -26.475 -7.029 39.785 1.00 60.44 258 GLU A C 1
ATOM 2096 O O . GLU A 1 258 ? -27.564 -6.518 39.496 1.00 60.44 258 GLU A O 1
ATOM 2101 N N . GLU A 1 259 ? -25.450 -6.286 40.217 1.00 65.69 259 GLU A N 1
ATOM 2102 C CA . GLU A 1 259 ? -25.484 -4.823 40.293 1.00 65.69 259 GLU A CA 1
ATOM 2103 C C . GLU A 1 259 ? -25.075 -4.234 38.938 1.00 65.69 259 GLU A C 1
ATOM 2105 O O . GLU A 1 259 ? -23.913 -4.288 38.528 1.00 65.69 259 GLU A O 1
ATOM 2110 N N . ILE A 1 260 ? -26.037 -3.657 38.215 1.00 65.75 260 ILE A N 1
ATOM 2111 C CA . ILE A 1 260 ? -25.761 -3.014 36.930 1.00 65.75 260 ILE A CA 1
ATOM 2112 C C . ILE A 1 260 ? -25.431 -1.544 37.180 1.00 65.75 260 ILE A C 1
ATOM 2114 O O . ILE A 1 260 ? -26.306 -0.737 37.508 1.00 65.75 260 ILE A O 1
ATOM 2118 N N . VAL A 1 261 ? -24.161 -1.193 36.979 1.00 66.31 261 VAL A N 1
ATOM 2119 C CA . VAL A 1 261 ? -23.658 0.182 37.063 1.00 66.31 261 VAL A CA 1
ATOM 2120 C C . VAL A 1 261 ? -23.694 0.818 35.674 1.00 66.31 261 VAL A C 1
ATOM 2122 O O . VAL A 1 261 ? -22.949 0.415 34.777 1.00 66.31 261 VAL A O 1
ATOM 2125 N N . GLU A 1 262 ? -24.541 1.833 35.475 1.00 66.88 262 GLU A N 1
ATOM 2126 C CA . GLU A 1 262 ? -24.523 2.616 34.236 1.00 66.88 262 GLU A CA 1
ATOM 2127 C C . GLU A 1 262 ? -23.556 3.811 34.355 1.00 66.88 262 GLU A C 1
ATOM 2129 O O . GLU A 1 262 ? -23.757 4.677 35.211 1.00 66.88 262 GLU A O 1
ATOM 2134 N N . PRO A 1 263 ? -22.528 3.924 33.495 1.00 67.31 263 PRO A N 1
ATOM 2135 C CA . PRO A 1 263 ? -21.656 5.077 33.431 1.00 67.31 263 PRO A CA 1
ATOM 2136 C C . PRO A 1 263 ? -22.386 6.256 32.795 1.00 67.31 263 PRO A C 1
ATOM 2138 O O . PRO A 1 263 ? -23.111 6.139 31.799 1.00 67.31 263 PRO A O 1
ATOM 2141 N N . LYS A 1 264 ? -22.109 7.436 33.330 1.00 73.00 264 LYS A N 1
ATOM 2142 C CA . LYS A 1 264 ? -22.569 8.701 32.785 1.00 73.00 264 LYS A CA 1
ATOM 2143 C C . LYS A 1 264 ? -21.968 8.932 31.409 1.00 73.00 264 LYS A C 1
ATOM 2145 O O . LYS A 1 264 ? -20.773 8.753 31.171 1.00 73.00 264 LYS A O 1
ATOM 2150 N N . LYS A 1 265 ? -22.813 9.386 30.485 1.00 73.06 265 LYS A N 1
ATOM 2151 C CA . LYS A 1 265 ? -22.417 9.631 29.094 1.00 73.06 265 LYS A CA 1
ATOM 2152 C C . LYS A 1 265 ? -21.989 11.075 28.870 1.00 73.06 265 LYS A C 1
ATOM 2154 O O . LYS A 1 265 ? -22.806 11.999 28.903 1.00 73.06 265 LYS A O 1
ATOM 2159 N N . VAL A 1 266 ? -20.719 11.284 28.535 1.00 73.12 266 VAL A N 1
ATOM 2160 C CA . VAL A 1 266 ? -20.165 12.604 28.205 1.00 73.12 266 VAL A CA 1
ATOM 2161 C C . VAL A 1 266 ? -20.187 12.826 26.698 1.00 73.12 266 VAL A C 1
ATOM 2163 O O . VAL A 1 266 ? -19.704 12.013 25.912 1.00 73.12 266 VAL A O 1
ATOM 2166 N N . ARG A 1 267 ? -20.749 13.961 26.266 1.00 69.88 267 ARG A N 1
ATOM 2167 C CA . ARG A 1 267 ? -20.830 14.309 24.843 1.00 69.88 267 ARG A CA 1
ATOM 2168 C C . ARG A 1 267 ? -19.528 14.939 24.360 1.00 69.88 267 ARG A C 1
ATOM 2170 O O . ARG A 1 267 ? -19.221 16.072 24.724 1.00 69.88 267 ARG A O 1
ATOM 2177 N N . ILE A 1 268 ? -18.864 14.285 23.417 1.00 69.75 268 ILE A N 1
ATOM 2178 C CA . ILE A 1 268 ? -17.633 14.768 22.790 1.00 69.75 268 ILE A CA 1
ATOM 2179 C C . ILE A 1 268 ? -17.815 15.024 21.294 1.00 69.75 268 ILE A C 1
ATOM 2181 O O . ILE A 1 268 ? -18.782 14.581 20.668 1.00 69.75 268 ILE A O 1
ATOM 2185 N N . LYS A 1 269 ? -16.886 15.777 20.709 1.00 66.94 269 LYS A N 1
ATOM 2186 C CA . LYS A 1 269 ? -16.836 16.067 19.277 1.00 66.94 269 LYS A CA 1
ATOM 2187 C C . LYS A 1 269 ? -15.556 15.459 18.723 1.00 66.94 269 LYS A C 1
ATOM 2189 O O . LYS A 1 269 ? -14.491 15.857 19.168 1.00 66.94 269 LYS A O 1
ATOM 2194 N N . ILE A 1 270 ? -15.669 14.534 17.772 1.00 64.38 270 ILE A N 1
ATOM 2195 C CA . ILE A 1 270 ? -14.521 13.708 17.376 1.00 64.38 270 ILE A CA 1
ATOM 2196 C C . ILE A 1 270 ? -14.064 13.928 15.938 1.00 64.38 270 ILE A C 1
ATOM 2198 O O . ILE A 1 270 ? -14.885 14.087 15.026 1.00 64.38 270 ILE A O 1
ATOM 2202 N N . ASP A 1 271 ? -12.747 13.848 15.775 1.00 66.19 271 ASP A N 1
ATOM 2203 C CA . ASP A 1 271 ? -12.026 13.535 14.548 1.00 66.19 271 ASP A CA 1
ATOM 2204 C C . ASP A 1 271 ? -11.187 12.281 14.880 1.00 66.19 271 ASP A C 1
ATOM 2206 O O . ASP A 1 271 ? -10.186 12.362 15.576 1.00 66.19 271 ASP A O 1
ATOM 2210 N N . GLY A 1 272 ? -11.664 11.085 14.514 1.00 70.69 272 GLY A N 1
ATOM 2211 C CA . GLY A 1 272 ? -11.064 9.833 14.994 1.00 70.69 272 GLY A CA 1
ATOM 2212 C C . GLY A 1 272 ? -11.595 8.580 14.304 1.00 70.69 272 GLY A C 1
ATOM 2213 O O . GLY A 1 272 ? -12.297 8.646 13.281 1.00 70.69 272 GLY A O 1
ATOM 2214 N N . ILE A 1 273 ? -11.262 7.425 14.868 1.00 74.75 273 ILE A N 1
ATOM 2215 C CA . ILE A 1 273 ? -11.629 6.104 14.363 1.00 74.75 273 ILE A CA 1
ATOM 2216 C C . ILE A 1 273 ? -12.335 5.335 15.475 1.00 74.75 273 ILE A C 1
ATOM 2218 O O . ILE A 1 273 ? -11.855 5.247 16.594 1.00 74.75 273 ILE A O 1
ATOM 2222 N N . SER A 1 274 ? -13.463 4.709 15.159 1.00 73.56 274 SER A N 1
ATOM 2223 C CA . SER A 1 274 ? -14.017 3.686 16.042 1.00 73.56 274 SER A CA 1
ATOM 2224 C C . SER A 1 274 ? -13.441 2.327 15.666 1.00 73.56 274 SER A C 1
ATOM 2226 O O . SER A 1 274 ? -13.507 1.947 14.487 1.00 73.56 274 SER A O 1
ATOM 2228 N N . ILE A 1 275 ? -12.944 1.613 16.665 1.00 74.12 275 ILE A N 1
ATOM 2229 C CA . ILE A 1 275 ? -12.499 0.226 16.605 1.00 74.12 275 ILE A CA 1
ATOM 2230 C C . ILE A 1 275 ? -13.579 -0.605 17.314 1.00 74.12 275 ILE A C 1
ATOM 2232 O O . ILE A 1 275 ? -14.187 -0.145 18.273 1.00 74.12 275 ILE A O 1
ATOM 2236 N N . GLY A 1 276 ? -13.927 -1.797 16.845 1.00 67.62 276 GLY A N 1
ATOM 2237 C CA . GLY A 1 276 ? -14.878 -2.609 17.611 1.00 67.62 276 GLY A CA 1
ATOM 2238 C C . GLY A 1 276 ? -15.399 -3.833 16.895 1.00 67.62 276 GLY A C 1
ATOM 2239 O O . GLY A 1 276 ? -15.168 -4.004 15.691 1.00 67.62 276 GLY A O 1
ATOM 2240 N N . THR A 1 277 ? -16.115 -4.658 17.660 1.00 54.69 277 THR A N 1
ATOM 2241 C CA . THR A 1 277 ? -16.502 -6.014 17.262 1.00 54.69 277 THR A CA 1
ATOM 2242 C C . THR A 1 277 ? -17.918 -6.150 16.718 1.00 54.69 277 THR A C 1
ATOM 2244 O O . THR A 1 277 ? -18.248 -7.205 16.173 1.00 54.69 277 THR A O 1
ATOM 2247 N N . ASN A 1 278 ? -18.757 -5.101 16.727 1.00 54.44 278 ASN A N 1
ATOM 2248 C CA . ASN A 1 278 ? -20.099 -5.244 16.156 1.00 54.44 278 ASN A CA 1
ATOM 2249 C C . ASN A 1 278 ? -20.801 -3.963 15.659 1.00 54.44 278 ASN A C 1
ATOM 2251 O O . ASN A 1 278 ? -20.443 -2.816 15.907 1.00 54.44 278 ASN A O 1
ATOM 2255 N N . ARG A 1 279 ? -21.835 -4.226 14.858 1.00 54.81 279 ARG A N 1
ATOM 2256 C CA . ARG A 1 279 ? -22.433 -3.419 13.790 1.00 54.81 279 ARG A CA 1
ATOM 2257 C C . ARG A 1 279 ? -23.579 -2.515 14.262 1.00 54.81 279 ARG A C 1
ATOM 2259 O O . ARG A 1 279 ? -24.275 -1.926 13.420 1.00 54.81 279 ARG A O 1
ATOM 2266 N N . ASN A 1 280 ? -23.808 -2.421 15.571 1.00 49.66 280 ASN A N 1
ATOM 2267 C CA . ASN A 1 280 ? -24.976 -1.764 16.138 1.00 49.66 280 ASN A CA 1
ATOM 2268 C C . ASN A 1 280 ? -24.722 -0.273 16.425 1.00 49.66 280 ASN A C 1
ATOM 2270 O O . ASN A 1 280 ? -23.690 0.120 16.955 1.00 49.66 280 ASN A O 1
ATOM 2274 N N . ARG A 1 281 ? -25.682 0.593 16.076 1.00 48.72 281 ARG A N 1
ATOM 2275 C CA . ARG A 1 281 ? -25.587 2.051 16.314 1.00 48.72 281 ARG A CA 1
ATOM 2276 C C . ARG A 1 281 ? -25.643 2.428 17.797 1.00 48.72 281 ARG A C 1
ATOM 2278 O O . ARG A 1 281 ? -25.372 3.578 18.118 1.00 48.72 281 ARG A O 1
ATOM 2285 N N . ASN A 1 282 ? -26.023 1.482 18.651 1.00 52.91 282 ASN A N 1
ATOM 2286 C CA . ASN A 1 282 ? -26.388 1.731 20.038 1.00 52.91 282 ASN A CA 1
ATOM 2287 C C . ASN A 1 282 ? -25.246 1.482 21.039 1.00 52.91 282 ASN A C 1
ATOM 2289 O O . ASN A 1 282 ? -25.530 1.527 22.228 1.00 52.91 282 ASN A O 1
ATOM 2293 N N . LEU A 1 283 ? -24.009 1.216 20.582 1.00 54.72 283 LEU A N 1
ATOM 2294 C CA . LEU A 1 283 ? -22.839 0.961 21.449 1.00 54.72 283 LEU A CA 1
ATOM 2295 C C . LEU A 1 283 ? -23.069 -0.179 22.469 1.00 54.72 283 LEU A C 1
ATOM 2297 O O . LEU A 1 283 ? -22.527 -0.151 23.559 1.00 54.72 283 LEU A O 1
ATOM 2301 N N . LYS A 1 284 ? -23.919 -1.158 22.130 1.00 51.44 284 LYS A N 1
ATOM 2302 C CA . LYS A 1 284 ? -24.279 -2.291 23.008 1.00 51.44 284 LYS A CA 1
ATOM 2303 C C . LYS A 1 284 ? -23.349 -3.502 22.877 1.00 51.44 284 LYS A C 1
ATOM 2305 O O . LYS A 1 284 ? -23.602 -4.528 23.485 1.00 51.44 284 LYS A O 1
ATOM 2310 N N . ASP A 1 285 ? -22.349 -3.396 22.018 1.00 58.59 285 ASP A N 1
ATOM 2311 C CA . ASP A 1 285 ? -21.335 -4.415 21.781 1.00 58.59 285 ASP A CA 1
ATOM 2312 C C . ASP A 1 285 ? -19.974 -3.780 22.102 1.00 58.59 285 ASP A C 1
ATOM 2314 O O . ASP A 1 285 ? -19.885 -2.548 22.000 1.00 58.59 285 ASP A O 1
ATOM 2318 N N . PRO A 1 286 ? -18.923 -4.561 22.415 1.00 60.84 286 PRO A N 1
ATOM 2319 C CA . PRO A 1 286 ? -17.624 -3.993 22.738 1.00 60.84 286 PRO A CA 1
ATOM 2320 C C . PRO A 1 286 ? -17.099 -3.160 21.561 1.00 60.84 286 PRO A C 1
ATOM 2322 O O . PRO A 1 286 ? -16.850 -3.638 20.444 1.00 60.84 286 PRO A O 1
ATOM 2325 N N . VAL A 1 287 ? -17.012 -1.856 21.805 1.00 70.62 287 VAL A N 1
ATOM 2326 C CA . VAL A 1 287 ? -16.507 -0.848 20.878 1.00 70.62 287 VAL A CA 1
ATOM 2327 C C . VAL A 1 287 ? -15.469 -0.047 21.641 1.00 70.62 287 VAL A C 1
ATOM 2329 O O . VAL A 1 287 ? -15.798 0.623 22.612 1.00 70.62 287 VAL A O 1
ATOM 2332 N N . SER A 1 288 ? -14.235 -0.072 21.163 1.00 77.56 288 SER A N 1
ATOM 2333 C CA . SER A 1 288 ? -13.150 0.758 21.675 1.00 77.56 288 SER A CA 1
ATOM 2334 C C . SER A 1 288 ? -13.018 1.972 20.759 1.00 77.56 288 SER A C 1
ATOM 2336 O O . SER A 1 288 ? -12.847 1.867 19.539 1.00 77.56 288 SER A O 1
ATOM 2338 N N . LEU A 1 289 ? -13.153 3.175 21.299 1.00 77.81 289 LEU A N 1
ATOM 2339 C CA . LEU A 1 289 ? -12.985 4.389 20.507 1.00 77.81 289 LEU A CA 1
ATOM 2340 C C . LEU A 1 289 ? -11.525 4.811 20.533 1.00 77.81 289 LEU A C 1
ATOM 2342 O O . LEU A 1 289 ? -10.974 5.046 21.599 1.00 77.81 289 LEU A O 1
ATOM 2346 N N . LEU A 1 290 ? -10.927 4.941 19.350 1.00 81.31 290 LEU A N 1
ATOM 2347 C CA . LEU A 1 290 ? -9.596 5.499 19.187 1.00 81.31 290 LEU A CA 1
ATOM 2348 C C . LEU A 1 290 ? -9.715 6.942 18.701 1.00 81.31 290 LEU A C 1
ATOM 2350 O O . LEU A 1 290 ? -10.086 7.225 17.552 1.00 81.31 290 LEU A O 1
ATOM 2354 N N . LEU A 1 291 ? -9.432 7.870 19.599 1.00 77.19 291 LEU A N 1
ATOM 2355 C CA . LEU A 1 291 ? -9.628 9.291 19.371 1.00 77.19 291 LEU A CA 1
ATOM 2356 C C . LEU A 1 291 ? -8.282 9.976 19.229 1.00 77.19 291 LEU A C 1
ATOM 2358 O O . LEU A 1 291 ? -7.417 9.804 20.074 1.00 77.19 291 LEU A O 1
ATOM 2362 N N . TYR A 1 292 ? -8.126 10.777 18.179 1.00 76.56 292 TYR A N 1
ATOM 2363 C CA . TYR A 1 292 ? -7.004 11.697 18.092 1.00 76.56 292 TYR A CA 1
ATOM 2364 C C . TYR A 1 292 ? -7.392 13.005 18.783 1.00 76.56 292 TYR A C 1
ATOM 2366 O O . TYR A 1 292 ? -8.374 13.647 18.389 1.00 76.56 292 TYR A O 1
ATOM 2374 N N . ASN A 1 293 ? -6.652 13.396 19.820 1.00 71.31 293 ASN A N 1
ATOM 2375 C CA . ASN A 1 293 ? -6.945 14.603 20.602 1.00 71.31 293 ASN A CA 1
ATOM 2376 C C . ASN A 1 293 ? -6.267 15.873 20.041 1.00 71.31 293 ASN A C 1
ATOM 2378 O O . ASN A 1 293 ? -6.517 16.974 20.531 1.00 71.31 293 ASN A O 1
ATOM 2382 N N . GLY A 1 294 ? -5.470 15.738 18.974 1.00 69.19 294 GLY A N 1
ATOM 2383 C CA . GLY A 1 294 ? -4.668 16.817 18.389 1.00 69.19 294 GLY A CA 1
ATOM 2384 C C . GLY A 1 294 ? -3.168 16.681 18.649 1.00 69.19 294 GLY A C 1
ATOM 2385 O O . GLY A 1 294 ? -2.389 17.339 17.962 1.00 69.19 294 GLY A O 1
ATOM 2386 N N . GLU A 1 295 ? -2.779 15.824 19.592 1.00 72.31 295 GLU A N 1
ATOM 2387 C CA . GLU A 1 295 ? -1.385 15.534 19.943 1.00 72.31 295 GLU A CA 1
ATOM 2388 C C . GLU A 1 295 ? -1.112 14.025 19.921 1.00 72.31 295 GLU A C 1
ATOM 2390 O O . GLU A 1 295 ? -0.163 13.576 19.277 1.00 72.31 295 GLU A O 1
ATOM 2395 N N . GLU A 1 296 ? -1.976 13.236 20.558 1.00 81.06 296 GLU A N 1
ATOM 2396 C CA . GLU A 1 296 ? -1.853 11.787 20.693 1.00 81.06 296 GLU A CA 1
ATOM 2397 C C . GLU A 1 296 ? -3.179 11.061 20.439 1.00 81.06 296 GLU A C 1
ATOM 2399 O O . GLU A 1 296 ? -4.239 11.663 20.221 1.00 81.06 296 GLU A O 1
ATOM 2404 N N . TYR A 1 297 ? -3.092 9.734 20.428 1.00 84.19 297 TYR A N 1
ATOM 2405 C CA . TYR A 1 297 ? -4.248 8.862 20.344 1.00 84.19 297 TYR A CA 1
ATOM 2406 C C . TYR A 1 297 ? -4.620 8.329 21.721 1.00 84.19 297 TYR A C 1
ATOM 2408 O O . TYR A 1 297 ? -3.788 7.753 22.416 1.00 84.19 297 TYR A O 1
ATOM 2416 N N . GLU A 1 298 ? -5.897 8.445 22.057 1.00 82.88 298 GLU A N 1
ATOM 2417 C CA . GLU A 1 298 ? -6.475 7.917 23.286 1.00 82.88 298 GLU A CA 1
ATOM 2418 C C . GLU A 1 298 ? -7.438 6.772 22.971 1.00 82.88 298 GLU A C 1
ATOM 2420 O O . GLU A 1 298 ? -8.245 6.859 22.036 1.00 82.88 298 GLU A O 1
ATOM 2425 N N . VAL A 1 299 ? -7.376 5.714 23.778 1.00 84.44 299 VAL A N 1
ATOM 2426 C CA . VAL A 1 299 ? -8.267 4.553 23.691 1.00 84.44 299 VAL A CA 1
ATOM 2427 C C . VAL A 1 299 ? -9.331 4.676 24.768 1.00 84.44 299 VAL A C 1
ATOM 2429 O O . VAL A 1 299 ? -9.014 4.823 25.944 1.00 84.44 299 VAL A O 1
ATOM 2432 N N . HIS A 1 300 ? -10.593 4.602 24.362 1.00 79.44 300 HIS A N 1
ATOM 2433 C CA . HIS A 1 300 ? -11.741 4.720 25.252 1.00 79.44 300 HIS A CA 1
ATOM 2434 C C . HIS A 1 300 ? -12.655 3.509 25.089 1.00 79.44 300 HIS A C 1
ATOM 2436 O O . HIS A 1 300 ? -13.426 3.434 24.124 1.00 79.44 300 HIS A O 1
ATOM 2442 N N . GLU A 1 301 ? -12.608 2.582 26.041 1.00 78.88 301 GLU A N 1
ATOM 2443 C CA . GLU A 1 301 ? -13.518 1.436 26.071 1.00 78.88 301 GLU A CA 1
ATOM 2444 C C . GLU A 1 301 ? -14.962 1.890 26.310 1.00 78.88 301 GLU A C 1
ATOM 2446 O O . GLU A 1 301 ? -15.235 2.727 27.169 1.00 78.88 301 GLU A O 1
ATOM 2451 N N . GLN A 1 302 ? -15.895 1.380 25.504 1.00 74.31 302 GLN A N 1
ATOM 2452 C CA . GLN A 1 302 ? -17.329 1.673 25.644 1.00 74.31 302 GLN A CA 1
ATOM 2453 C C . GLN A 1 302 ? -18.117 0.503 26.238 1.00 74.31 302 GLN A C 1
ATOM 2455 O O . GLN A 1 302 ? -19.339 0.605 26.356 1.00 74.31 302 GLN A O 1
ATOM 2460 N N . ASP A 1 303 ? -17.444 -0.600 26.581 1.00 68.25 303 ASP A N 1
ATOM 2461 C CA . ASP A 1 303 ? -18.099 -1.751 27.189 1.00 68.25 303 ASP A CA 1
ATOM 2462 C C . ASP A 1 303 ? -18.511 -1.453 28.636 1.00 68.25 303 ASP A C 1
ATOM 2464 O O . ASP A 1 303 ? -17.797 -0.800 29.400 1.00 68.25 303 ASP A O 1
ATOM 2468 N N . MET A 1 304 ? -19.702 -1.921 28.986 1.00 58.38 304 MET A N 1
ATOM 2469 C CA . MET A 1 304 ? -20.296 -1.809 30.308 1.00 58.38 304 MET A CA 1
ATOM 2470 C C . MET A 1 304 ? -19.947 -3.112 31.012 1.00 58.38 304 MET A C 1
ATOM 2472 O O . MET A 1 304 ? -20.720 -4.065 30.947 1.00 58.38 304 MET A O 1
ATOM 2476 N N . GLY A 1 305 ? -18.759 -3.203 31.608 1.00 53.97 305 GLY A N 1
ATOM 2477 C CA . GLY A 1 305 ? -18.428 -4.379 32.403 1.00 53.97 305 GLY A CA 1
ATOM 2478 C C . GLY A 1 305 ? -19.514 -4.595 33.460 1.00 53.97 305 GLY A C 1
ATOM 2479 O O . GLY A 1 305 ? -19.625 -3.794 34.383 1.00 53.97 305 GLY A O 1
ATOM 2480 N N . THR A 1 306 ? -20.316 -5.653 33.329 1.00 50.06 306 THR A N 1
ATOM 2481 C CA . THR A 1 306 ? -20.988 -6.258 34.483 1.00 50.06 306 THR A CA 1
ATOM 2482 C C . THR A 1 306 ? -19.873 -6.703 35.420 1.00 50.06 306 THR A C 1
ATOM 2484 O O . THR A 1 306 ? -19.049 -7.541 35.036 1.00 50.06 306 THR A O 1
ATOM 2487 N N . LYS A 1 307 ? -19.778 -6.059 36.583 1.00 45.88 307 LYS A N 1
ATOM 2488 C CA . LYS A 1 307 ? -18.907 -6.493 37.675 1.00 45.88 307 LYS A CA 1
ATOM 2489 C C . LYS A 1 307 ? -19.664 -7.422 38.600 1.00 45.88 307 LYS A C 1
ATOM 2491 O O . LYS A 1 307 ? -20.855 -7.144 38.834 1.00 45.88 307 LYS A O 1
#

pLDDT: mean 82.83, std 14.75, range [41.19, 98.5]

Foldseek 3Di:
DDDDDDDDDDPPPPPVVPVVVVVVVVCVVCVVVVVVVVLQVPFAKKWFQAAFWFWFADPDPPGDGPGTDGGGQIWTFRDADPQWTFIQGPNDTTITGNLRMDHLQLSQQLVLQAPDPVQCVVQRDLLSSQQVCVVCVVVQATGRGDPVCVVVDDPSNVPHFHKHAYFDDPPALWTQKDWADAQPPPHTWMWGWIARPPPRKTKIWTKAADPVCSSNDIDTQDMDTDPDSAKTKHWDDAQDKDWAFDPDFPDWDDDPNFTQTGGDTDIDTFGFMKIFRDDDPPLAGWIWTFGDPNPHTDTGTSDRDRD

Radius of gyration: 31.89 Å; chains: 1; bounding box: 112×50×97 Å

Sequence (307 aa):
MAESKNKKKVILGGIFLGAVPVLFIIYLVLGPILSVLTKDMQAEEMYVISDGVNVRAKGEKKALKMGRIEYGTKLLVYSVTDKWAEVLIDGQ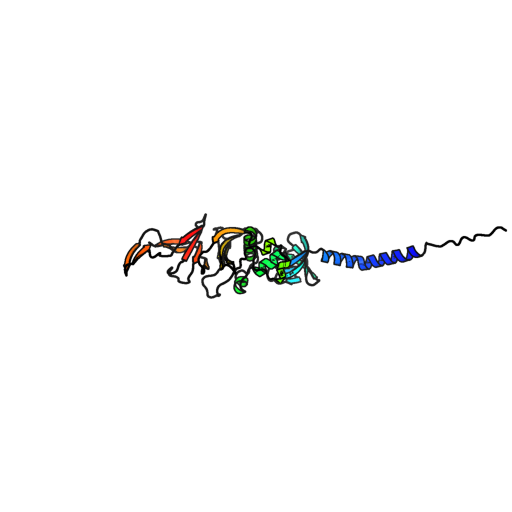KGYVWNEYIANPRTFYMLDGLFADKRSKKRVSKTKYRLAILRYLEEQGYITNIADEYKEFLDDEDLNKEVYQIFSESSKSRYNSTAFGDFDGDFKSDAAYVLKNPETEKKLLVIISFDKTDPMNSSKSIFEMELEEPWIFIRKAVKKSKWYLNSDEVESEVELDDEEIVEPKKVRIKIDGISIGTNRNRNLKDPVSLLLYNGEEYEVHEQDMGTK